Protein AF-A0A661DXS8-F1 (afdb_monomer_lite)

Radius of gyration: 69.26 Å; chains: 1; bounding box: 139×66×217 Å

Sequence (286 aa):
MAHTKRVHPDDSEFMSEVSAATLEAAHRGGHSLLLITLIFFLVAGWWAYETTLDEVTRGNGKVIPSSKVQVIQNLEGGILAEVAVREGQIVRKNQVLLKIDDTRFASSYRETQLKYYELLARSARLKAESEGVQYKVPQEIIDAQPKLAANEQALYASRQLELKSSIRVLKQQEAQRQQELIERQARQSQLKQSYELSDEELQMSAPLVDAGVMSEVELLRLKRTVNDLYGEMVANQLAIPRIRSALKEVKQKIEEYIIRFKTDAAGQYSEVDAELARTKEMIFSL

pLDDT: mean 89.08, std 13.31, range [37.38, 98.56]

Structure (mmCIF, N/CA/C/O backbone):
data_AF-A0A661DXS8-F1
#
_entry.id   AF-A0A661DXS8-F1
#
loop_
_atom_site.group_PDB
_atom_site.id
_atom_site.type_symbol
_atom_site.label_atom_id
_atom_site.label_alt_id
_atom_site.label_comp_id
_atom_site.label_asym_id
_atom_site.label_entity_id
_atom_site.label_seq_id
_atom_site.pdbx_PDB_ins_code
_atom_site.Cartn_x
_atom_site.Cartn_y
_atom_site.Cartn_z
_atom_site.occupancy
_atom_site.B_iso_or_equiv
_atom_site.auth_seq_id
_atom_site.auth_comp_id
_atom_site.auth_asym_id
_atom_site.auth_atom_id
_atom_site.pdbx_PDB_model_num
ATOM 1 N N . MET A 1 1 ? 89.314 34.443 -154.462 1.00 37.38 1 MET A N 1
ATOM 2 C CA . MET A 1 1 ? 89.971 35.763 -154.335 1.00 37.38 1 MET A CA 1
ATOM 3 C C . MET A 1 1 ? 89.130 36.635 -153.416 1.00 37.38 1 MET A C 1
ATOM 5 O O . MET A 1 1 ? 87.917 36.526 -153.491 1.00 37.38 1 MET A O 1
ATOM 9 N N . ALA A 1 2 ? 89.802 37.469 -152.614 1.00 38.53 2 ALA A N 1
ATOM 10 C CA . ALA A 1 2 ? 89.293 38.491 -151.683 1.00 38.53 2 ALA A CA 1
ATOM 11 C C . ALA A 1 2 ? 88.686 37.958 -150.364 1.00 38.53 2 ALA A C 1
ATOM 13 O O . ALA A 1 2 ? 87.544 37.529 -150.309 1.00 38.53 2 ALA A O 1
ATOM 14 N N . HIS A 1 3 ? 89.519 37.729 -149.345 1.00 44.00 3 HIS A N 1
ATOM 15 C CA . HIS A 1 3 ? 89.958 38.671 -148.292 1.00 44.00 3 HIS A CA 1
ATOM 16 C C . HIS A 1 3 ? 88.970 38.798 -147.120 1.00 44.00 3 HIS A C 1
ATOM 18 O O . HIS A 1 3 ? 88.012 39.560 -147.142 1.00 44.00 3 HIS A O 1
ATOM 24 N N . THR A 1 4 ? 89.284 38.057 -146.058 1.00 48.22 4 THR A N 1
ATOM 25 C CA . THR A 1 4 ? 88.727 38.150 -144.706 1.00 48.22 4 THR A CA 1
ATOM 26 C C . THR A 1 4 ? 89.088 39.474 -144.034 1.00 48.22 4 THR A C 1
ATOM 28 O O . THR A 1 4 ? 90.273 39.802 -143.932 1.00 48.22 4 THR A O 1
ATOM 31 N N . LYS A 1 5 ? 88.090 40.171 -143.481 1.00 47.72 5 LYS A N 1
ATOM 32 C CA . LYS A 1 5 ? 88.275 41.273 -142.529 1.00 47.72 5 LYS A CA 1
ATOM 33 C C . LYS A 1 5 ? 87.447 40.969 -141.274 1.00 47.72 5 LYS A C 1
ATOM 35 O O . LYS A 1 5 ? 86.243 40.764 -141.370 1.00 47.72 5 LYS A O 1
ATOM 40 N N . ARG A 1 6 ? 88.118 40.839 -140.124 1.00 53.12 6 ARG A N 1
ATOM 41 C CA . ARG A 1 6 ? 87.497 40.637 -138.804 1.00 53.12 6 ARG A CA 1
ATOM 42 C C . ARG A 1 6 ? 87.019 41.998 -138.281 1.00 53.12 6 ARG A C 1
ATOM 44 O O . ARG A 1 6 ? 87.792 42.949 -138.331 1.00 53.12 6 ARG A O 1
ATOM 51 N N . VAL A 1 7 ? 85.766 42.060 -137.838 1.00 56.12 7 VAL A N 1
ATOM 52 C CA . VAL A 1 7 ? 85.050 43.260 -137.359 1.00 56.12 7 VAL A CA 1
ATOM 53 C C . VAL A 1 7 ? 85.168 43.329 -135.826 1.00 56.12 7 VAL A C 1
ATOM 55 O O . VAL A 1 7 ? 85.191 42.276 -135.182 1.00 56.12 7 VAL A O 1
ATOM 58 N N . HIS A 1 8 ? 85.345 44.526 -135.256 1.00 58.81 8 HIS A N 1
ATOM 59 C CA . HIS A 1 8 ? 85.661 44.753 -133.834 1.00 58.81 8 HIS A CA 1
ATOM 60 C C . HIS A 1 8 ? 84.375 45.118 -133.045 1.00 58.81 8 HIS A C 1
ATOM 62 O O . HIS A 1 8 ? 83.416 45.578 -133.656 1.00 58.81 8 HIS A O 1
ATOM 68 N N . PRO A 1 9 ? 84.299 44.897 -131.714 1.00 58.41 9 PRO A N 1
ATOM 69 C CA . PRO A 1 9 ? 83.053 44.977 -130.929 1.00 58.41 9 PRO A CA 1
ATOM 70 C C . PRO A 1 9 ? 82.345 46.345 -130.899 1.00 58.41 9 PRO A C 1
ATOM 72 O O . PRO A 1 9 ? 81.153 46.388 -130.598 1.00 58.41 9 PRO A O 1
ATOM 75 N N . ASP A 1 10 ? 83.037 47.429 -131.258 1.00 60.09 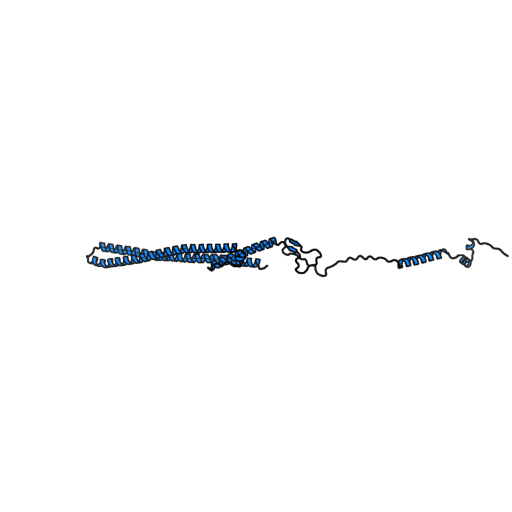10 ASP A N 1
ATOM 76 C CA . ASP A 1 10 ? 82.489 48.796 -131.290 1.00 60.09 10 ASP A CA 1
ATOM 77 C C . ASP A 1 10 ? 81.801 49.151 -132.627 1.00 60.09 10 ASP A C 1
ATOM 79 O O . ASP A 1 10 ? 81.200 50.212 -132.760 1.00 60.09 10 ASP A O 1
ATOM 83 N N . ASP A 1 11 ? 81.809 48.249 -133.618 1.00 55.69 11 ASP A N 1
ATOM 84 C CA . ASP A 1 11 ? 81.158 48.464 -134.923 1.00 55.69 11 ASP A CA 1
ATOM 85 C C . ASP A 1 11 ? 79.621 48.259 -134.877 1.00 55.69 11 ASP A C 1
ATOM 87 O O . ASP A 1 11 ? 78.935 48.392 -135.892 1.00 55.69 11 ASP A O 1
ATOM 91 N N . SER A 1 12 ? 79.060 47.945 -133.701 1.00 56.97 12 SER A N 1
ATOM 92 C CA . SER A 1 12 ? 77.628 47.677 -133.488 1.00 56.97 12 SER A CA 1
ATOM 93 C C . SER A 1 12 ? 76.736 48.931 -133.514 1.00 56.97 12 SER A C 1
ATOM 95 O O . SER A 1 12 ? 75.544 48.806 -133.790 1.00 56.97 12 SER A O 1
ATOM 97 N N . GLU A 1 13 ? 77.296 50.135 -133.331 1.00 59.69 13 GLU A N 1
ATOM 98 C CA . GLU A 1 13 ? 76.552 51.411 -133.370 1.00 59.69 13 GLU A CA 1
ATOM 99 C C . GLU A 1 13 ? 76.189 51.897 -134.789 1.00 59.69 13 GLU A C 1
ATOM 101 O O . GLU A 1 13 ? 75.375 52.807 -134.937 1.00 59.69 13 GLU A O 1
ATOM 106 N N . PHE A 1 14 ? 76.737 51.284 -135.846 1.00 59.16 14 PHE A N 1
ATOM 107 C CA . PHE A 1 14 ? 76.528 51.723 -137.238 1.00 59.16 14 PHE A CA 1
ATOM 108 C C . PHE A 1 14 ? 75.946 50.633 -138.163 1.00 59.16 14 PHE A C 1
ATOM 110 O O . PHE A 1 14 ? 75.970 50.776 -139.388 1.00 59.16 14 PHE A O 1
ATOM 117 N N . MET A 1 15 ? 75.402 49.543 -137.604 1.00 53.97 15 MET A N 1
ATOM 118 C CA . MET A 1 15 ? 74.774 48.444 -138.358 1.00 53.97 15 MET A CA 1
ATOM 119 C C . MET A 1 15 ? 73.242 48.578 -138.407 1.00 53.97 15 MET A C 1
ATOM 121 O O . MET A 1 15 ? 72.608 48.973 -137.435 1.00 53.97 15 MET A O 1
ATOM 125 N N . SER A 1 16 ? 72.621 48.218 -139.538 1.00 65.38 16 SER A N 1
ATOM 126 C CA . SER A 1 16 ? 71.157 48.237 -139.702 1.00 65.38 16 SER A CA 1
ATOM 127 C C . SER A 1 16 ? 70.448 47.349 -138.668 1.00 65.38 16 SER A C 1
ATOM 129 O O . SER A 1 16 ? 70.900 46.227 -138.439 1.00 65.38 16 SER A O 1
ATOM 131 N N . GLU A 1 17 ? 69.303 47.792 -138.132 1.00 61.62 17 GLU A N 1
ATOM 132 C CA . GLU A 1 17 ? 68.528 47.137 -137.051 1.00 61.62 17 GLU A CA 1
ATOM 133 C C . GLU A 1 17 ? 68.269 45.626 -137.255 1.00 61.62 17 GLU A C 1
ATOM 135 O O . GLU A 1 17 ? 68.227 44.861 -136.296 1.00 61.62 17 GLU A O 1
ATOM 140 N N . VAL A 1 18 ? 68.176 45.154 -138.503 1.00 65.50 18 VAL A N 1
ATOM 141 C CA . VAL A 1 18 ? 67.965 43.729 -138.837 1.00 65.50 18 VAL A CA 1
ATOM 142 C C . VAL A 1 18 ? 69.220 42.868 -138.602 1.00 65.50 18 VAL A C 1
ATOM 144 O O . VAL A 1 18 ? 69.124 41.682 -138.292 1.00 65.50 18 VAL A O 1
ATOM 147 N N . SER A 1 19 ? 70.409 43.460 -138.712 1.00 59.84 19 SER A N 1
ATOM 148 C CA . SER A 1 19 ? 71.707 42.778 -138.612 1.00 59.84 19 SER A CA 1
ATOM 149 C C . SER A 1 19 ? 72.155 42.612 -137.157 1.00 59.84 19 SER A C 1
ATOM 151 O O . SER A 1 19 ? 72.747 41.591 -136.810 1.00 59.84 19 SER A O 1
ATOM 153 N N . ALA A 1 20 ? 71.814 43.576 -136.293 1.00 56.25 20 ALA A N 1
ATOM 154 C CA . ALA A 1 20 ? 72.115 43.552 -134.860 1.00 56.25 20 ALA A CA 1
ATOM 155 C C . ALA A 1 20 ? 71.298 42.485 -134.098 1.00 56.25 20 ALA A C 1
ATOM 157 O O . ALA A 1 20 ? 71.830 41.821 -133.211 1.00 56.25 20 ALA A O 1
ATOM 158 N N . ALA A 1 21 ? 70.051 42.221 -134.510 1.00 60.16 21 ALA A N 1
ATOM 159 C CA . ALA A 1 21 ? 69.173 41.230 -133.873 1.00 60.16 21 ALA A CA 1
ATOM 160 C C . ALA A 1 21 ? 69.618 39.762 -134.060 1.00 60.16 21 ALA A C 1
ATOM 162 O O . ALA A 1 21 ? 69.197 38.885 -133.310 1.00 60.16 21 ALA A O 1
ATOM 163 N N . THR A 1 22 ? 70.474 39.467 -135.045 1.00 60.78 22 THR A N 1
ATOM 164 C CA . THR A 1 22 ? 70.954 38.091 -135.300 1.00 60.78 22 THR A CA 1
ATOM 165 C C . THR A 1 22 ? 72.219 37.707 -134.523 1.00 60.78 22 THR A C 1
ATOM 167 O O . THR A 1 22 ? 72.585 36.532 -134.507 1.00 60.78 22 THR A O 1
ATOM 170 N N . LEU A 1 23 ? 72.876 38.668 -133.862 1.00 54.22 23 LEU A N 1
ATOM 171 C CA . LEU A 1 23 ? 74.134 38.465 -133.128 1.00 54.22 23 LEU A CA 1
ATOM 172 C C . LEU A 1 23 ? 73.962 38.342 -131.604 1.00 54.22 23 LEU A C 1
ATOM 174 O O . LEU A 1 23 ? 74.912 37.964 -130.918 1.00 54.22 23 LEU A O 1
ATOM 178 N N . GLU A 1 24 ? 72.757 38.556 -131.071 1.00 52.81 24 GLU A N 1
ATOM 179 C CA . GLU A 1 24 ? 72.449 38.328 -129.655 1.00 52.81 24 GLU A CA 1
ATOM 180 C C . GLU A 1 24 ? 72.044 36.860 -129.429 1.00 52.81 24 GLU A C 1
ATOM 182 O O . GLU A 1 24 ? 70.878 36.477 -129.339 1.00 52.81 24 GLU A O 1
ATOM 187 N N . ALA A 1 25 ? 73.052 35.987 -129.428 1.00 53.41 25 ALA A N 1
ATOM 188 C CA . ALA A 1 25 ? 72.875 34.558 -129.213 1.00 53.41 25 ALA A CA 1
ATOM 189 C C . ALA A 1 25 ? 72.276 34.267 -127.819 1.00 53.41 25 ALA A C 1
ATOM 191 O O . ALA A 1 25 ? 72.808 34.687 -126.791 1.00 53.41 25 ALA A O 1
ATOM 192 N N . ALA A 1 26 ? 71.188 33.491 -127.798 1.00 53.19 26 ALA A N 1
ATOM 193 C CA . ALA A 1 26 ? 70.441 33.075 -126.612 1.00 53.19 26 ALA A CA 1
ATOM 194 C C . ALA A 1 26 ? 71.330 32.581 -125.445 1.00 53.19 26 ALA A C 1
ATOM 196 O O . ALA A 1 26 ? 72.152 31.668 -125.577 1.00 53.19 26 ALA A O 1
ATOM 197 N N . HIS A 1 27 ? 71.118 33.175 -124.269 1.00 62.25 27 HIS A N 1
ATOM 198 C CA . HIS A 1 27 ? 71.892 32.962 -123.047 1.00 62.25 27 HIS A CA 1
ATOM 199 C C . HIS A 1 27 ? 71.649 31.551 -122.458 1.00 62.25 27 HIS A C 1
ATOM 201 O O . HIS A 1 27 ? 70.654 31.300 -121.778 1.00 62.25 27 HIS A O 1
ATOM 207 N N . ARG A 1 28 ? 72.575 30.604 -122.689 1.00 62.97 28 ARG A N 1
ATOM 208 C CA . ARG A 1 28 ? 72.477 29.189 -122.242 1.00 62.97 28 ARG A CA 1
ATOM 209 C C . ARG A 1 28 ? 72.301 29.013 -120.717 1.00 62.97 28 ARG A C 1
ATOM 211 O O . ARG A 1 28 ? 71.845 27.956 -120.293 1.00 62.97 28 ARG A O 1
ATOM 218 N N . GLY A 1 29 ? 72.596 30.038 -119.909 1.00 64.94 29 GLY A N 1
ATOM 219 C CA . GLY A 1 29 ? 72.425 30.032 -118.448 1.00 64.94 29 GLY A CA 1
ATOM 220 C C . GLY A 1 29 ? 70.967 30.073 -117.962 1.00 64.94 29 GLY A C 1
ATOM 221 O O . GLY A 1 29 ? 70.654 29.500 -116.917 1.00 64.94 29 GLY A O 1
ATOM 222 N N . GLY A 1 30 ? 70.052 30.678 -118.731 1.00 69.81 30 GLY A N 1
ATOM 223 C CA . GLY A 1 30 ? 68.630 30.747 -118.360 1.00 69.81 30 GLY A CA 1
ATOM 224 C C . GLY A 1 30 ? 67.939 29.382 -118.414 1.00 69.81 30 GLY A C 1
ATOM 225 O O . GLY A 1 30 ? 67.148 29.038 -117.537 1.00 69.81 30 GLY A O 1
ATOM 226 N N . HIS A 1 31 ? 68.307 28.553 -119.394 1.00 72.56 31 HIS A N 1
ATOM 227 C CA . HIS A 1 31 ? 67.763 27.202 -119.536 1.00 72.56 31 HIS A CA 1
ATOM 228 C C . HIS A 1 31 ? 68.222 26.258 -118.418 1.00 72.56 31 HIS A C 1
ATOM 230 O O . HIS A 1 31 ? 67.418 25.464 -117.935 1.00 72.56 31 HIS A O 1
ATOM 236 N N . SER A 1 32 ? 69.474 26.363 -117.954 1.00 76.25 32 SER A N 1
ATOM 237 C CA . SER A 1 32 ? 69.950 25.582 -116.803 1.00 76.25 32 SER A CA 1
ATOM 238 C C . SER A 1 32 ? 69.253 25.974 -115.501 1.00 76.25 32 SER A C 1
ATOM 240 O O . SER A 1 32 ? 68.944 25.102 -114.695 1.00 76.25 32 SER A O 1
ATOM 242 N N . LEU A 1 33 ? 68.958 27.263 -115.312 1.00 83.94 33 LEU A N 1
ATOM 243 C CA . LEU A 1 33 ? 68.278 27.754 -114.114 1.00 83.94 33 LEU A CA 1
ATOM 244 C C . LEU A 1 33 ? 66.823 27.264 -114.082 1.00 83.94 33 LEU A C 1
ATOM 246 O O . LEU A 1 33 ? 66.403 26.694 -113.080 1.00 83.94 33 LEU A O 1
ATOM 250 N N . LEU A 1 34 ? 66.110 27.341 -115.214 1.00 83.75 34 LEU A N 1
ATOM 251 C CA . LEU A 1 34 ? 64.768 26.763 -115.367 1.00 83.75 34 LEU A CA 1
ATOM 252 C C . LEU A 1 34 ? 64.736 25.250 -115.118 1.00 83.75 34 LEU A C 1
ATOM 254 O O . LEU A 1 34 ? 63.820 24.763 -114.459 1.00 83.75 34 LEU A O 1
ATOM 258 N N . LEU A 1 35 ? 65.729 24.502 -115.613 1.00 85.19 35 LEU A N 1
ATOM 259 C CA . LEU A 1 35 ? 65.792 23.052 -115.416 1.00 85.19 35 LEU A CA 1
ATOM 260 C C . LEU A 1 35 ? 66.044 22.688 -113.945 1.00 85.19 35 LEU A C 1
ATOM 262 O O . LEU A 1 35 ? 65.409 21.777 -113.425 1.00 85.19 35 LEU A O 1
ATOM 266 N N . ILE A 1 36 ? 66.931 23.416 -113.261 1.00 86.81 36 ILE A N 1
ATOM 267 C CA . ILE A 1 36 ? 67.197 23.228 -111.827 1.00 86.81 36 ILE A CA 1
ATOM 268 C C . ILE A 1 36 ? 65.949 23.557 -111.006 1.00 86.81 36 ILE A C 1
ATOM 270 O O . ILE A 1 36 ? 65.603 22.803 -110.100 1.00 86.81 36 ILE A O 1
ATOM 274 N N . THR A 1 37 ? 65.237 24.633 -111.345 1.00 86.75 37 THR A N 1
ATOM 275 C CA . THR A 1 37 ? 63.966 24.976 -110.700 1.00 86.75 37 THR A CA 1
ATOM 276 C C . THR A 1 37 ? 62.914 23.891 -110.934 1.00 86.75 37 THR A C 1
ATOM 278 O O . THR A 1 37 ? 62.237 23.487 -109.991 1.00 86.75 37 THR A O 1
ATOM 281 N N . LEU A 1 38 ? 62.811 23.357 -112.155 1.00 89.19 38 LEU A N 1
ATOM 282 C CA . LEU A 1 38 ? 61.892 22.263 -112.472 1.00 89.19 38 LEU A CA 1
ATOM 283 C C . LEU A 1 38 ? 62.228 20.993 -111.678 1.00 89.19 38 LEU A C 1
ATOM 285 O O . LEU A 1 38 ? 61.341 20.392 -111.077 1.00 89.19 38 LEU A O 1
ATOM 289 N N . ILE A 1 39 ? 63.505 20.609 -111.627 1.00 90.00 39 ILE A N 1
ATOM 290 C CA . ILE A 1 39 ? 63.976 19.454 -110.852 1.00 90.00 39 ILE A CA 1
ATOM 291 C C . ILE A 1 39 ? 63.711 19.662 -109.358 1.00 90.00 39 ILE A C 1
ATOM 293 O O . ILE A 1 39 ? 63.250 18.736 -108.697 1.00 90.00 39 ILE A O 1
ATOM 297 N N . PHE A 1 40 ? 63.930 20.866 -108.826 1.00 91.75 40 PHE A N 1
ATOM 298 C CA . PHE A 1 40 ? 63.621 21.189 -107.434 1.00 91.75 40 PHE A CA 1
ATOM 299 C C . PHE A 1 40 ? 62.138 20.967 -107.116 1.00 91.75 40 PHE A C 1
ATOM 301 O O . PHE A 1 40 ? 61.826 20.307 -106.129 1.00 91.75 40 PHE A O 1
ATOM 308 N N . PHE A 1 41 ? 61.224 21.443 -107.969 1.00 92.25 41 PHE A N 1
ATOM 309 C CA . PHE A 1 41 ? 59.789 21.227 -107.763 1.00 92.25 41 PHE A CA 1
ATOM 310 C C . PHE A 1 41 ? 59.379 19.758 -107.909 1.00 92.25 41 PHE A C 1
ATOM 312 O O . PHE A 1 41 ? 58.520 19.301 -107.159 1.00 92.25 41 PHE A O 1
ATOM 319 N N . LEU A 1 42 ? 60.010 18.999 -108.811 1.00 92.38 42 LEU A N 1
ATOM 320 C CA . LEU A 1 42 ? 59.770 17.557 -108.933 1.00 92.38 42 LEU A CA 1
ATOM 321 C C . LEU A 1 42 ? 60.238 16.793 -107.686 1.00 92.38 42 LEU A C 1
ATOM 323 O O . LEU A 1 42 ? 59.505 15.951 -107.174 1.00 92.38 42 LEU A O 1
ATOM 327 N N . VAL A 1 43 ? 61.423 17.116 -107.161 1.00 91.50 43 VAL A N 1
ATOM 328 C CA . VAL A 1 43 ? 61.973 16.493 -105.946 1.00 91.50 43 VAL A CA 1
ATOM 329 C C . VAL A 1 43 ? 61.168 16.891 -104.707 1.00 91.50 43 VAL A C 1
ATOM 331 O O . VAL A 1 43 ? 60.838 16.030 -103.896 1.00 91.50 43 VAL A O 1
ATOM 334 N N . ALA A 1 44 ? 60.799 18.166 -104.571 1.00 89.62 44 ALA A N 1
ATOM 335 C CA . ALA A 1 44 ? 59.969 18.644 -103.467 1.00 89.62 44 ALA A CA 1
ATOM 336 C C . ALA A 1 44 ? 58.558 18.035 -103.507 1.00 89.62 44 ALA A C 1
ATOM 338 O O . ALA A 1 44 ? 58.030 17.653 -102.466 1.00 89.62 44 ALA A O 1
ATOM 339 N N . GLY A 1 45 ? 57.970 17.895 -104.701 1.00 90.94 45 GLY A N 1
ATOM 340 C CA . GLY A 1 45 ? 56.678 17.238 -104.893 1.00 90.94 45 GLY A CA 1
ATOM 341 C C . GLY A 1 45 ? 56.716 15.752 -104.536 1.00 90.94 45 GLY A C 1
ATOM 342 O O . GLY A 1 45 ? 55.834 15.274 -103.829 1.00 90.94 45 GLY A O 1
ATOM 343 N N . TRP A 1 46 ? 57.766 15.037 -104.956 1.00 91.25 46 TRP A N 1
ATOM 344 C CA . TRP A 1 46 ? 57.977 13.635 -104.582 1.00 91.25 46 TRP A CA 1
ATOM 345 C C . TRP A 1 46 ? 58.161 13.467 -103.069 1.00 91.25 46 TRP A C 1
ATOM 347 O O . TRP A 1 46 ? 57.547 12.597 -102.459 1.00 91.25 46 TRP A O 1
ATOM 357 N N . TRP A 1 47 ? 58.961 14.335 -102.442 1.00 90.50 47 TRP A N 1
ATOM 358 C CA . TRP A 1 47 ? 59.166 14.312 -100.994 1.00 90.50 47 TRP A CA 1
ATOM 359 C C . TRP A 1 47 ? 57.872 14.605 -100.226 1.00 90.50 47 TRP A C 1
ATOM 361 O O . TRP A 1 47 ? 57.574 13.917 -99.255 1.00 90.50 47 TRP A O 1
ATOM 371 N N . ALA A 1 48 ? 57.067 15.568 -100.681 1.00 89.12 48 ALA A N 1
ATOM 372 C CA . ALA A 1 48 ? 55.777 15.880 -100.070 1.00 89.12 48 ALA A CA 1
ATOM 373 C C . ALA A 1 48 ? 54.743 14.751 -100.240 1.00 89.12 48 ALA A C 1
ATOM 375 O O . ALA A 1 48 ? 53.891 14.588 -99.373 1.00 89.12 48 ALA A O 1
ATOM 376 N N . TYR A 1 49 ? 54.822 13.970 -101.325 1.00 89.44 49 TYR A N 1
ATOM 377 C CA . TYR A 1 49 ? 53.959 12.807 -101.550 1.00 89.44 49 TYR A CA 1
ATOM 378 C C . TYR A 1 49 ? 54.281 11.641 -100.602 1.00 89.44 49 TYR A C 1
ATOM 380 O O . TYR A 1 49 ? 53.365 11.015 -100.081 1.00 89.44 49 TYR A O 1
ATOM 388 N N . GLU A 1 50 ? 55.567 11.375 -100.355 1.00 90.38 50 GLU A N 1
ATOM 389 C CA . GLU A 1 50 ? 56.017 10.279 -99.477 1.00 90.38 50 GLU A CA 1
ATOM 390 C C . GLU A 1 50 ? 56.107 10.659 -97.988 1.00 90.38 50 GLU A C 1
ATOM 392 O O . GLU A 1 50 ? 56.269 9.795 -97.128 1.00 90.38 50 GLU A O 1
ATOM 397 N N . THR A 1 51 ? 56.016 11.944 -97.637 1.00 87.19 51 THR A N 1
ATOM 398 C CA . THR A 1 51 ? 56.131 12.362 -96.233 1.00 87.19 51 THR A CA 1
ATOM 399 C C . THR A 1 51 ? 54.798 12.211 -95.509 1.00 87.19 51 THR A C 1
ATOM 401 O O . THR A 1 51 ? 53.864 12.985 -95.713 1.00 87.19 51 THR A O 1
ATOM 404 N N . THR A 1 52 ? 54.726 11.256 -94.586 1.00 82.06 52 THR A N 1
ATOM 405 C CA . THR A 1 52 ? 53.617 11.126 -93.635 1.00 82.06 52 THR A CA 1
ATOM 406 C C . THR A 1 52 ? 53.845 12.033 -92.425 1.00 82.06 52 THR A C 1
ATOM 408 O O . THR A 1 52 ? 54.874 11.930 -91.755 1.00 82.06 52 THR A O 1
ATOM 411 N N . LEU A 1 53 ? 52.893 12.923 -92.132 1.00 81.69 53 LEU A N 1
ATOM 412 C CA . LEU A 1 53 ? 52.922 13.788 -90.952 1.00 81.69 53 LEU A CA 1
ATOM 413 C C . LEU A 1 53 ? 52.108 13.146 -89.821 1.00 81.69 53 LEU A C 1
ATOM 415 O O . LEU A 1 53 ? 50.888 13.035 -89.928 1.00 81.69 53 LEU A O 1
ATOM 419 N N . ASP A 1 54 ? 52.773 12.742 -88.739 1.00 78.50 54 ASP A N 1
ATOM 420 C CA . ASP A 1 54 ? 52.099 12.199 -87.558 1.00 78.50 54 ASP A CA 1
ATOM 421 C C . ASP A 1 54 ? 51.353 13.313 -86.807 1.00 78.50 54 ASP A C 1
ATOM 423 O O . ASP A 1 54 ? 51.951 14.157 -86.133 1.00 78.50 54 ASP A O 1
ATOM 427 N N . GLU A 1 55 ? 50.024 13.320 -86.909 1.00 76.94 55 GLU A N 1
ATOM 428 C CA . GLU A 1 55 ? 49.163 14.237 -86.164 1.00 76.94 55 GLU A CA 1
ATOM 429 C C . GLU A 1 55 ? 48.775 13.622 -84.812 1.00 76.94 55 GLU A C 1
ATOM 431 O O . GLU A 1 55 ? 47.973 12.693 -84.725 1.00 76.94 55 GLU A O 1
ATOM 436 N N . VAL A 1 56 ? 49.332 14.154 -83.720 1.00 74.75 56 VAL A N 1
ATOM 437 C CA . VAL A 1 56 ? 48.910 13.791 -82.359 1.00 74.75 56 VAL A CA 1
ATOM 438 C C . VAL A 1 56 ? 47.906 14.822 -81.854 1.00 74.75 56 VAL A C 1
ATOM 440 O O . VAL A 1 56 ? 48.270 15.831 -81.245 1.00 74.75 56 VAL A O 1
ATOM 443 N N . THR A 1 57 ? 46.618 14.562 -82.069 1.00 75.31 57 THR A N 1
ATOM 444 C CA . THR A 1 57 ? 45.540 15.370 -81.489 1.00 75.31 57 THR A CA 1
ATOM 445 C C . THR A 1 57 ? 45.360 15.016 -80.011 1.00 75.31 57 THR A C 1
ATOM 447 O O . THR A 1 57 ? 45.007 13.892 -79.655 1.00 75.31 57 THR A O 1
ATOM 450 N N . ARG A 1 58 ? 45.577 15.986 -79.116 1.00 77.44 58 ARG A N 1
ATOM 451 C CA . ARG A 1 58 ? 45.245 15.854 -77.689 1.00 77.44 58 ARG A CA 1
ATOM 452 C C . ARG A 1 58 ? 43.865 16.457 -77.438 1.00 77.44 58 ARG A C 1
ATOM 454 O O . ARG A 1 58 ? 43.670 17.649 -77.648 1.00 77.44 58 ARG A O 1
ATOM 461 N N . GLY A 1 59 ? 42.922 15.640 -76.977 1.00 76.88 59 GLY A N 1
ATOM 462 C CA . GLY A 1 59 ? 41.585 16.074 -76.565 1.00 76.88 59 GLY A CA 1
ATOM 463 C C . GLY A 1 59 ? 41.387 15.923 -75.058 1.00 76.88 59 GLY A C 1
ATOM 464 O O . GLY A 1 59 ? 41.817 14.934 -74.468 1.00 76.88 59 GLY A O 1
ATOM 465 N N . ASN A 1 60 ? 40.710 16.885 -74.430 1.00 76.75 60 ASN A N 1
ATOM 466 C CA . ASN A 1 60 ? 40.292 16.769 -73.033 1.00 76.75 60 ASN A CA 1
ATOM 467 C C . ASN A 1 60 ? 38.959 16.012 -72.962 1.00 76.75 60 ASN A C 1
ATOM 469 O O . ASN A 1 60 ? 37.919 16.547 -73.341 1.00 76.75 60 ASN A O 1
ATOM 473 N N . GLY A 1 61 ? 38.980 14.775 -72.467 1.00 77.62 61 GLY A N 1
ATOM 474 C CA . GLY A 1 61 ? 37.772 14.022 -72.125 1.00 77.62 61 GLY A CA 1
ATOM 475 C C . GLY A 1 61 ? 37.429 14.193 -70.646 1.00 77.62 61 GLY A C 1
ATOM 476 O O . GLY A 1 61 ? 38.290 14.007 -69.790 1.00 77.62 61 GLY A O 1
ATOM 477 N N . LYS A 1 62 ? 36.173 14.526 -70.323 1.00 78.00 62 LYS A N 1
ATOM 478 C CA . LYS A 1 62 ? 35.665 14.536 -68.943 1.00 78.00 62 LYS A CA 1
ATOM 479 C C . LYS A 1 62 ? 34.524 13.535 -68.821 1.00 78.00 62 LYS A C 1
ATOM 481 O O . LYS A 1 62 ? 33.510 13.670 -69.499 1.00 78.00 62 LYS A O 1
ATOM 486 N N . VAL A 1 63 ? 34.681 12.548 -67.944 1.00 76.88 63 VAL A N 1
ATOM 487 C CA . VAL A 1 63 ? 33.607 11.605 -67.614 1.00 76.88 63 VAL A CA 1
ATOM 488 C C . VAL A 1 63 ? 32.617 12.326 -66.702 1.00 76.88 63 VAL A C 1
ATOM 490 O O . VAL A 1 63 ? 32.965 12.720 -65.590 1.00 76.88 63 VAL A O 1
ATOM 493 N N . ILE A 1 64 ? 31.395 12.540 -67.189 1.00 75.00 64 ILE A N 1
ATOM 494 C CA . ILE A 1 64 ? 30.296 13.112 -66.408 1.00 75.00 64 ILE A CA 1
ATOM 495 C C . ILE A 1 64 ? 29.297 11.980 -66.146 1.00 75.00 64 ILE A C 1
ATOM 497 O O . ILE A 1 64 ? 28.875 11.326 -67.102 1.00 75.00 64 ILE A O 1
ATOM 501 N N . PRO A 1 65 ? 28.933 11.704 -64.883 1.00 78.75 65 PRO A N 1
ATOM 502 C CA . PRO A 1 65 ? 27.951 10.673 -64.575 1.00 78.75 65 PRO A CA 1
ATOM 503 C C . PRO A 1 65 ? 26.599 11.009 -65.216 1.00 78.75 65 PRO A C 1
ATOM 505 O O . PRO A 1 65 ? 26.164 12.159 -65.218 1.00 78.75 65 PRO A O 1
ATOM 508 N N . SER A 1 66 ? 25.922 9.989 -65.744 1.00 71.56 66 SER A N 1
ATOM 509 C CA . SER A 1 66 ? 24.595 10.119 -66.362 1.00 71.56 66 SER A CA 1
ATOM 510 C C . SER A 1 66 ? 23.487 10.426 -65.346 1.00 71.56 66 SER A C 1
ATOM 512 O O . SER A 1 66 ? 22.435 10.946 -65.714 1.00 71.56 66 SER A O 1
ATOM 514 N N . SER A 1 67 ? 23.719 10.135 -64.064 1.00 74.75 67 SER A N 1
ATOM 515 C CA . SER A 1 67 ? 22.800 10.382 -62.951 1.00 74.75 67 SER A CA 1
ATOM 516 C C . SER A 1 67 ? 23.327 11.453 -61.993 1.00 74.75 67 SER A C 1
ATOM 518 O O . SER A 1 67 ? 24.534 11.663 -61.870 1.00 74.75 67 SER A O 1
ATOM 520 N N . LYS A 1 68 ? 22.421 12.091 -61.236 1.00 76.75 68 LYS A N 1
ATOM 521 C CA . LYS A 1 68 ? 22.807 12.979 -60.128 1.00 76.75 68 LYS A CA 1
ATOM 522 C C . LYS A 1 68 ? 23.629 12.204 -59.095 1.00 76.75 68 LYS A C 1
ATOM 524 O O . LYS A 1 68 ? 23.230 11.119 -58.675 1.00 76.75 68 LYS A O 1
ATOM 529 N N . VAL A 1 69 ? 24.747 12.789 -58.669 1.00 81.00 69 VAL A N 1
ATOM 530 C CA . VAL A 1 69 ? 25.535 12.293 -57.535 1.00 81.00 69 VAL A CA 1
ATOM 531 C C . VAL A 1 69 ? 24.660 12.344 -56.282 1.00 81.00 69 VAL A C 1
ATOM 533 O O . VAL A 1 69 ? 24.078 13.384 -55.974 1.00 81.00 69 VAL A O 1
ATOM 536 N N . GLN A 1 70 ? 24.541 11.219 -55.580 1.00 83.00 70 GLN A N 1
ATOM 537 C CA . GLN A 1 70 ? 23.810 11.125 -54.318 1.00 83.00 70 GLN A CA 1
ATOM 538 C C . GLN A 1 70 ? 24.797 11.262 -53.160 1.00 83.00 70 GLN A C 1
ATOM 540 O O . GLN A 1 70 ? 25.737 10.478 -53.050 1.00 83.00 70 GLN A O 1
ATOM 545 N N . VAL A 1 71 ? 24.588 12.262 -52.304 1.00 84.94 71 VAL A N 1
ATOM 546 C CA . VAL A 1 71 ? 25.394 12.453 -51.095 1.00 84.94 71 VAL A CA 1
ATOM 547 C C . VAL A 1 71 ? 24.793 11.604 -49.982 1.00 84.94 71 VAL A C 1
ATOM 549 O O . VAL A 1 71 ? 23.644 11.808 -49.594 1.00 84.94 71 VAL A O 1
ATOM 552 N N . ILE A 1 72 ? 25.567 10.642 -49.484 1.00 85.94 72 ILE A N 1
ATOM 553 C CA . ILE A 1 72 ? 25.191 9.825 -48.329 1.00 85.94 72 ILE A CA 1
ATOM 554 C C . ILE A 1 72 ? 25.712 10.539 -47.087 1.00 85.94 72 ILE A C 1
ATOM 556 O O . ILE A 1 72 ? 26.919 10.683 -46.910 1.00 85.94 72 ILE A O 1
ATOM 560 N N . GLN A 1 73 ? 24.792 11.003 -46.248 1.00 83.88 73 GLN A N 1
ATOM 561 C CA . GLN A 1 73 ? 25.094 11.723 -45.017 1.00 83.88 73 GLN A CA 1
ATOM 562 C C . GLN A 1 73 ? 24.287 11.138 -43.861 1.00 83.88 73 GLN A C 1
ATOM 564 O O . GLN A 1 73 ? 23.154 10.694 -44.051 1.00 83.88 73 GLN A O 1
ATOM 569 N N . ASN A 1 74 ? 24.869 11.152 -42.667 1.00 81.75 74 ASN A N 1
ATOM 570 C CA . ASN A 1 74 ? 24.151 10.828 -41.443 1.00 81.75 74 ASN A CA 1
ATOM 571 C C . ASN A 1 74 ? 23.500 12.103 -40.884 1.00 81.75 74 ASN A C 1
ATOM 573 O O . ASN A 1 74 ? 24.181 13.118 -40.742 1.00 81.75 74 ASN A O 1
ATOM 577 N N . LEU A 1 75 ? 22.205 12.040 -40.570 1.00 80.12 75 LEU A N 1
ATOM 578 C CA . LEU A 1 75 ? 21.441 13.161 -40.015 1.00 80.12 75 LEU A CA 1
ATOM 579 C C . LEU A 1 75 ? 21.739 13.400 -38.526 1.00 80.12 75 LEU A C 1
ATOM 581 O O . LEU A 1 75 ? 21.640 14.532 -38.066 1.00 80.12 75 LEU A O 1
ATOM 585 N N . GLU A 1 76 ? 22.120 12.354 -37.789 1.00 76.12 76 GLU A N 1
ATOM 586 C CA . GLU A 1 76 ? 22.281 12.397 -36.326 1.00 76.12 76 GLU A CA 1
ATOM 587 C C . GLU A 1 76 ? 23.733 12.654 -35.881 1.00 76.12 76 GLU A C 1
ATOM 589 O O . GLU A 1 76 ? 23.986 13.047 -34.743 1.00 76.12 76 GLU A O 1
ATOM 594 N N . GLY A 1 77 ? 24.703 12.472 -36.785 1.00 77.50 77 GLY A N 1
ATOM 595 C CA . GLY A 1 77 ? 26.131 12.486 -36.455 1.00 77.50 77 GLY A CA 1
ATOM 596 C C . GLY A 1 77 ? 26.589 11.224 -35.701 1.00 77.50 77 GLY A C 1
ATOM 597 O O . GLY A 1 77 ? 25.823 10.291 -35.482 1.00 77.50 77 GLY A O 1
ATOM 598 N N . GLY A 1 78 ? 27.876 11.139 -35.357 1.00 83.12 78 GLY A N 1
ATOM 599 C CA . GLY A 1 78 ? 28.434 9.982 -34.645 1.00 83.12 78 GLY A CA 1
ATOM 600 C C . GLY A 1 78 ? 29.923 9.776 -34.905 1.00 83.12 78 GLY A C 1
ATOM 601 O O . GLY A 1 78 ? 30.506 10.413 -35.783 1.00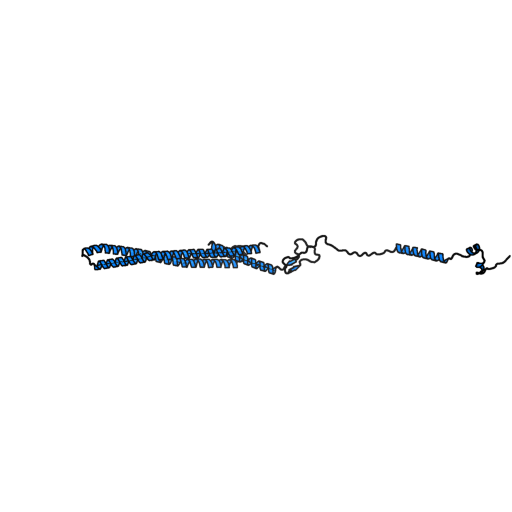 83.12 78 GLY A O 1
ATOM 602 N N . ILE A 1 79 ? 30.545 8.888 -34.129 1.00 86.25 79 ILE A N 1
ATOM 603 C CA . ILE A 1 79 ? 31.948 8.508 -34.322 1.00 86.25 79 ILE A CA 1
ATOM 604 C C . ILE A 1 79 ? 31.990 7.388 -35.360 1.00 86.25 79 ILE A C 1
ATOM 606 O O . ILE A 1 79 ? 31.285 6.392 -35.233 1.00 86.25 79 ILE A O 1
ATOM 610 N N . LEU A 1 80 ? 32.797 7.552 -36.404 1.00 88.31 80 LEU A N 1
ATOM 611 C CA . LEU A 1 80 ? 32.981 6.526 -37.422 1.00 88.31 80 LEU A CA 1
ATOM 612 C C . LEU A 1 80 ? 33.819 5.375 -36.849 1.00 88.31 80 LEU A C 1
ATOM 614 O O . LEU A 1 80 ? 34.969 5.590 -36.477 1.00 88.31 80 LEU A O 1
ATOM 618 N N . ALA A 1 81 ? 33.250 4.171 -36.788 1.00 90.38 81 ALA A N 1
ATOM 619 C CA . ALA A 1 81 ? 33.945 2.978 -36.308 1.00 90.38 81 ALA A CA 1
ATOM 620 C C . ALA A 1 81 ? 34.667 2.248 -37.447 1.00 90.38 81 ALA A C 1
ATOM 622 O O . ALA A 1 81 ? 35.808 1.821 -37.291 1.00 90.38 81 ALA A O 1
ATOM 623 N N . GLU A 1 82 ? 34.011 2.111 -38.603 1.00 91.69 82 GLU A N 1
ATOM 624 C CA . GLU A 1 82 ? 34.555 1.362 -39.736 1.00 91.69 82 GLU A CA 1
ATOM 625 C C . GLU A 1 82 ? 34.094 1.943 -41.077 1.00 91.69 82 GLU A C 1
ATOM 627 O O . GLU A 1 82 ? 32.946 2.366 -41.235 1.00 91.69 82 GLU A O 1
ATOM 632 N N . VAL A 1 83 ? 34.991 1.918 -42.064 1.00 92.38 83 VAL A N 1
ATOM 633 C CA . VAL A 1 83 ? 34.697 2.200 -43.474 1.00 92.38 83 VAL A CA 1
ATOM 634 C C . VAL A 1 83 ? 34.783 0.878 -44.235 1.00 92.38 83 VAL A C 1
ATOM 636 O O . VAL A 1 83 ? 35.871 0.343 -44.429 1.00 92.38 83 VAL A O 1
ATOM 639 N N . ALA A 1 84 ? 33.640 0.350 -44.673 1.00 92.56 84 ALA A N 1
ATOM 640 C CA . ALA A 1 84 ? 33.539 -0.967 -45.309 1.00 92.56 84 ALA A CA 1
ATOM 641 C C . ALA A 1 84 ? 33.793 -0.940 -46.831 1.00 92.56 84 ALA A C 1
ATOM 643 O O . ALA A 1 84 ? 33.727 -1.978 -47.495 1.00 92.56 84 ALA A O 1
ATOM 644 N N . VAL A 1 85 ? 34.056 0.240 -47.405 1.00 93.62 85 VAL A N 1
ATOM 645 C CA . VAL A 1 85 ? 34.223 0.441 -48.852 1.00 93.62 85 VAL A CA 1
ATOM 646 C C . VAL A 1 85 ? 35.440 1.295 -49.200 1.00 93.62 85 VAL A C 1
ATOM 648 O O . VAL A 1 85 ? 35.983 2.008 -48.361 1.00 93.62 85 VAL A O 1
ATOM 651 N N . ARG A 1 86 ? 35.882 1.227 -50.457 1.00 92.19 86 ARG A N 1
ATOM 652 C CA . ARG A 1 86 ? 37.006 2.013 -50.989 1.00 92.19 86 ARG A CA 1
ATOM 653 C C . ARG A 1 86 ? 36.565 2.892 -52.153 1.00 92.19 86 ARG A C 1
ATOM 655 O O . ARG A 1 86 ? 35.549 2.630 -52.795 1.00 92.19 86 ARG A O 1
ATOM 662 N N . GLU A 1 87 ? 37.345 3.926 -52.444 1.00 88.12 87 GLU A N 1
ATOM 663 C CA . GLU A 1 87 ? 37.096 4.799 -53.592 1.00 88.12 87 GLU A CA 1
ATOM 664 C C . GLU A 1 87 ? 37.089 3.995 -54.906 1.00 88.12 87 GLU A C 1
ATOM 666 O O . GLU A 1 87 ? 37.918 3.111 -55.116 1.00 88.12 87 GLU A O 1
ATOM 671 N N . GLY A 1 88 ? 36.105 4.261 -55.771 1.00 86.62 88 GLY A N 1
ATOM 672 C CA . GLY A 1 88 ? 35.905 3.537 -57.033 1.00 86.62 88 GLY A CA 1
ATOM 673 C C . GLY A 1 88 ? 35.232 2.162 -56.905 1.00 86.62 88 GLY A C 1
ATOM 674 O O . GLY A 1 88 ? 34.966 1.522 -57.922 1.00 86.62 88 GLY A O 1
ATOM 675 N N . GLN A 1 89 ? 34.918 1.698 -55.691 1.00 90.69 89 GLN A N 1
ATOM 676 C CA . GLN A 1 89 ? 34.215 0.432 -55.488 1.00 90.69 89 GLN A CA 1
ATOM 677 C C . GLN A 1 89 ? 32.747 0.525 -55.929 1.00 90.69 89 GLN A C 1
ATOM 679 O O . GLN A 1 89 ? 32.007 1.417 -55.518 1.00 90.69 89 GLN A O 1
ATOM 684 N N . ILE A 1 90 ? 32.301 -0.448 -56.726 1.00 90.31 90 ILE A N 1
ATOM 685 C CA . ILE A 1 90 ? 30.892 -0.586 -57.113 1.00 90.31 90 ILE A CA 1
ATOM 686 C C . ILE A 1 90 ? 30.114 -1.172 -55.929 1.00 90.31 90 ILE A C 1
ATOM 688 O O . ILE A 1 90 ? 30.451 -2.250 -55.435 1.00 90.31 90 ILE A O 1
ATOM 692 N N . VAL A 1 91 ? 29.063 -0.477 -55.492 1.00 91.31 91 VAL A N 1
ATOM 693 C CA . VAL A 1 91 ? 28.232 -0.862 -54.340 1.00 91.31 91 VAL A CA 1
ATOM 694 C C . VAL A 1 91 ? 26.788 -1.137 -54.752 1.00 91.31 91 VAL A C 1
ATOM 696 O O . VAL A 1 91 ? 26.287 -0.583 -55.731 1.00 91.31 91 VAL A O 1
ATOM 699 N N . ARG A 1 92 ? 26.106 -2.011 -54.007 1.00 92.62 92 ARG A N 1
ATOM 700 C CA . ARG A 1 92 ? 24.685 -2.334 -54.213 1.00 92.62 92 ARG A CA 1
ATOM 701 C C . ARG A 1 92 ? 23.798 -1.567 -53.234 1.00 92.62 92 ARG A C 1
ATOM 703 O O . ARG A 1 92 ? 24.234 -1.165 -52.158 1.00 92.62 92 ARG A O 1
ATOM 710 N N . LYS A 1 93 ? 22.519 -1.409 -53.581 1.00 89.19 93 LYS A N 1
ATOM 711 C CA . LYS A 1 93 ? 21.512 -0.857 -52.662 1.00 89.19 93 LYS A CA 1
ATOM 712 C C . LYS A 1 93 ? 21.473 -1.685 -51.365 1.00 89.19 93 LYS A C 1
ATOM 714 O O . LYS A 1 93 ? 21.494 -2.911 -51.434 1.00 89.19 93 LYS A O 1
ATOM 719 N N . ASN A 1 94 ? 21.397 -1.009 -50.215 1.00 89.50 94 ASN A N 1
ATOM 720 C CA . ASN A 1 94 ? 21.423 -1.578 -48.854 1.00 89.50 94 ASN A CA 1
ATOM 721 C C . ASN A 1 94 ? 22.745 -2.245 -48.435 1.00 89.50 94 ASN A C 1
ATOM 723 O O . ASN A 1 94 ? 22.801 -2.882 -47.385 1.00 89.50 94 ASN A O 1
ATOM 727 N N . GLN A 1 95 ? 23.815 -2.112 -49.220 1.00 92.75 95 GLN A N 1
ATOM 728 C CA . GLN A 1 95 ? 25.137 -2.537 -48.778 1.00 92.75 95 GLN A CA 1
ATOM 729 C C . GLN A 1 95 ? 25.631 -1.604 -47.668 1.00 92.75 95 GLN A C 1
ATOM 731 O O . GLN A 1 95 ? 25.568 -0.384 -47.807 1.00 92.75 95 GLN A O 1
ATOM 736 N N . VAL A 1 96 ? 26.146 -2.177 -46.580 1.00 91.75 96 VAL A N 1
ATOM 737 C CA . VAL A 1 96 ? 26.792 -1.405 -45.514 1.00 91.75 96 VAL A CA 1
ATOM 738 C C . VAL A 1 96 ? 28.033 -0.728 -46.089 1.00 91.75 96 VAL A C 1
ATOM 740 O O . VAL A 1 96 ? 28.924 -1.394 -46.613 1.00 91.75 96 VAL A O 1
ATOM 743 N N . LEU A 1 97 ? 28.065 0.601 -46.012 1.00 91.75 97 LEU A N 1
ATOM 744 C CA . LEU A 1 97 ? 29.187 1.410 -46.491 1.00 91.75 97 LEU A CA 1
ATOM 745 C C . LEU A 1 97 ? 30.083 1.847 -45.335 1.00 91.75 97 LEU A C 1
ATOM 747 O O . LEU A 1 97 ? 31.305 1.797 -45.435 1.00 91.75 97 LEU A O 1
ATOM 751 N N . LEU A 1 98 ? 29.457 2.264 -44.237 1.00 90.06 98 LEU A N 1
ATOM 752 C CA . LEU A 1 98 ? 30.085 2.814 -43.044 1.00 90.06 98 LEU A CA 1
ATOM 753 C C . LEU A 1 98 ? 29.401 2.209 -41.816 1.00 90.06 98 LEU A C 1
ATOM 755 O O . LEU A 1 98 ? 28.187 1.997 -41.835 1.00 90.06 98 LEU A O 1
ATOM 759 N N . LYS A 1 99 ? 30.162 1.979 -40.748 1.00 89.00 99 LYS A N 1
ATOM 760 C CA . LYS A 1 99 ? 29.640 1.610 -39.431 1.00 89.00 99 LYS A CA 1
ATOM 761 C C . LYS A 1 99 ? 29.952 2.723 -38.440 1.00 89.00 99 LYS A C 1
ATOM 763 O O . LYS A 1 99 ? 31.093 3.175 -38.349 1.00 89.00 99 LYS A O 1
ATOM 768 N N . ILE A 1 100 ? 28.936 3.163 -37.710 1.00 88.31 100 ILE A N 1
ATOM 769 C CA . ILE A 1 100 ? 29.059 4.158 -36.640 1.00 88.31 100 ILE A CA 1
ATOM 770 C C . ILE A 1 100 ? 29.294 3.414 -35.319 1.00 88.31 100 ILE A C 1
ATOM 772 O O . ILE A 1 100 ? 28.795 2.303 -35.141 1.00 88.31 100 ILE A O 1
ATOM 776 N N . ASP A 1 101 ? 30.075 4.006 -34.418 1.00 87.25 101 ASP A N 1
ATOM 777 C CA . ASP A 1 101 ? 30.250 3.530 -33.046 1.00 87.25 101 ASP A CA 1
ATOM 778 C C . ASP A 1 101 ? 28.919 3.633 -32.287 1.00 87.25 101 ASP A C 1
ATOM 780 O O . ASP A 1 101 ? 28.359 4.720 -32.111 1.00 87.25 101 ASP A O 1
ATOM 784 N N . ASP A 1 102 ? 28.409 2.486 -31.846 1.00 85.38 102 ASP A N 1
ATOM 785 C CA . ASP A 1 102 ? 27.133 2.352 -31.157 1.00 85.38 102 ASP A CA 1
ATOM 786 C C . ASP A 1 102 ? 27.273 2.376 -29.632 1.00 85.38 102 ASP A C 1
ATOM 788 O O . ASP A 1 102 ? 26.266 2.313 -28.938 1.00 85.38 102 ASP A O 1
ATOM 792 N N . THR A 1 103 ? 28.477 2.524 -29.070 1.00 86.19 103 THR A N 1
ATOM 793 C CA . THR A 1 103 ? 28.723 2.376 -27.625 1.00 86.19 103 THR A CA 1
ATOM 794 C C . THR A 1 103 ? 27.851 3.316 -26.791 1.00 86.19 103 THR A C 1
ATOM 796 O O . THR A 1 103 ? 27.291 2.909 -25.769 1.00 86.19 103 THR A O 1
ATOM 799 N N . ARG A 1 104 ? 27.693 4.575 -27.229 1.00 81.75 104 ARG A N 1
ATOM 800 C CA . ARG A 1 104 ? 26.822 5.556 -26.555 1.00 81.75 104 ARG A CA 1
ATOM 801 C C . ARG A 1 104 ? 25.3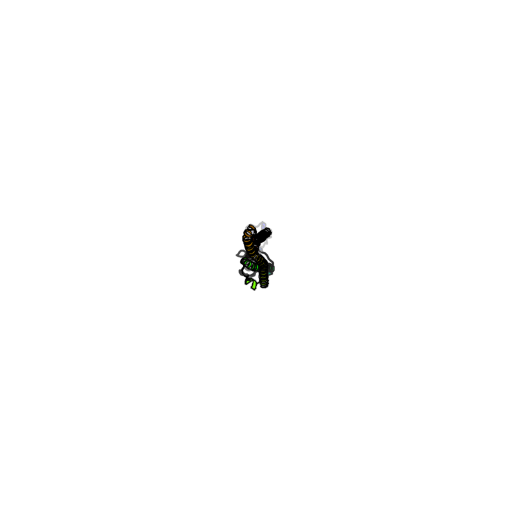46 5.184 -26.686 1.00 81.75 104 ARG A C 1
ATOM 803 O O . ARG A 1 104 ? 24.654 5.116 -25.675 1.00 81.75 104 ARG A O 1
ATOM 810 N N . PHE A 1 105 ? 24.891 4.879 -27.899 1.00 83.69 105 PHE A N 1
ATOM 811 C CA . PHE A 1 105 ? 23.497 4.524 -28.178 1.00 83.69 105 PHE A CA 1
ATOM 812 C C . PHE A 1 105 ? 23.081 3.218 -27.492 1.00 83.69 105 PHE A C 1
ATOM 814 O O . PHE A 1 105 ? 22.022 3.153 -26.879 1.00 83.69 105 PHE A O 1
ATOM 821 N N . ALA A 1 106 ? 23.949 2.208 -27.496 1.00 86.81 106 ALA A N 1
ATOM 822 C CA . ALA A 1 106 ? 23.752 0.944 -26.803 1.00 86.81 106 ALA A CA 1
ATOM 823 C C . ALA A 1 106 ? 23.696 1.132 -25.282 1.00 86.81 106 ALA A C 1
ATOM 825 O O . ALA A 1 106 ? 22.939 0.439 -24.605 1.00 86.81 106 ALA A O 1
ATOM 826 N N . SER A 1 107 ? 24.473 2.069 -24.729 1.00 88.88 107 SER A N 1
ATOM 827 C CA . SER A 1 107 ? 24.420 2.387 -23.297 1.00 88.88 107 SER A CA 1
ATOM 828 C C . SER A 1 107 ? 23.103 3.071 -22.925 1.00 88.88 107 SER A C 1
ATOM 830 O O . SER A 1 107 ? 22.422 2.589 -22.023 1.00 88.88 107 SER A O 1
ATOM 832 N N . SER A 1 108 ? 22.692 4.108 -23.666 1.00 88.50 108 SER A N 1
ATOM 833 C CA . SER A 1 108 ? 21.389 4.767 -23.477 1.00 88.50 108 SER A CA 1
ATOM 834 C C . SER A 1 108 ? 20.211 3.806 -23.664 1.00 88.50 108 SER A C 1
ATOM 836 O O . SER A 1 108 ? 19.252 3.836 -22.893 1.00 88.50 108 SER A O 1
ATOM 838 N N . TYR A 1 109 ? 20.294 2.904 -24.645 1.00 90.44 109 TYR A N 1
ATOM 839 C CA . TYR A 1 109 ? 19.286 1.870 -24.863 1.00 90.44 109 TYR A CA 1
ATOM 840 C C . TYR A 1 109 ? 19.191 0.913 -23.668 1.00 90.44 109 TYR A C 1
ATOM 842 O O . TYR A 1 109 ? 18.098 0.685 -23.155 1.00 90.44 109 TYR A O 1
ATOM 850 N N . ARG A 1 110 ? 20.321 0.395 -23.161 1.00 91.25 110 ARG A N 1
ATOM 851 C CA . ARG A 1 110 ? 20.328 -0.486 -21.978 1.00 91.25 110 ARG A CA 1
ATOM 852 C C . ARG A 1 110 ? 19.786 0.210 -20.731 1.00 91.25 110 ARG A C 1
ATOM 854 O O . ARG A 1 110 ? 19.077 -0.426 -19.958 1.00 91.25 110 ARG A O 1
ATOM 861 N N . GLU A 1 111 ? 20.108 1.487 -20.539 1.00 92.62 111 GLU A N 1
ATOM 862 C CA . GLU A 1 111 ? 19.585 2.298 -19.435 1.00 92.62 111 GLU A CA 1
ATOM 863 C C . GLU A 1 111 ? 18.060 2.446 -19.527 1.00 92.62 111 GLU A C 1
ATOM 865 O O . GLU A 1 111 ? 17.345 2.124 -18.578 1.00 92.62 111 GLU A O 1
ATOM 870 N N . THR A 1 112 ? 17.551 2.832 -20.699 1.00 94.38 112 THR A N 1
ATOM 871 C CA . THR A 1 112 ? 16.106 2.962 -20.953 1.00 94.38 112 THR A CA 1
ATOM 872 C C . THR A 1 112 ? 15.392 1.619 -20.787 1.00 94.38 112 THR A C 1
ATOM 874 O O . THR A 1 112 ? 14.323 1.546 -20.183 1.00 94.38 112 THR A O 1
ATOM 877 N N . GLN A 1 113 ? 16.008 0.530 -21.250 1.00 94.44 113 GLN A N 1
ATOM 878 C CA . GLN A 1 113 ? 15.475 -0.822 -21.110 1.00 94.44 113 GLN A CA 1
ATOM 879 C C . GLN A 1 113 ? 15.405 -1.264 -19.641 1.00 94.44 113 GLN A C 1
ATOM 881 O O . GLN A 1 113 ? 14.412 -1.859 -19.223 1.00 94.44 113 GLN A O 1
ATOM 886 N N . LEU A 1 114 ? 16.427 -0.963 -18.835 1.00 94.56 114 LEU A N 1
ATOM 887 C CA . LEU A 1 114 ? 16.392 -1.231 -17.396 1.00 94.56 114 LEU A CA 1
ATOM 888 C C . LEU A 1 114 ? 15.266 -0.436 -16.725 1.00 94.56 114 LEU A C 1
ATOM 890 O O . LEU A 1 114 ? 14.469 -1.012 -15.985 1.00 94.56 114 LEU A O 1
ATOM 894 N N . LYS A 1 115 ? 15.147 0.853 -17.059 1.00 95.81 115 LYS A N 1
ATOM 895 C CA . LYS A 1 115 ? 14.081 1.729 -16.567 1.00 95.81 115 LYS A CA 1
ATOM 896 C C . LYS A 1 115 ? 12.686 1.206 -16.930 1.00 95.81 115 LYS A C 1
ATOM 898 O O . LYS A 1 115 ? 11.785 1.256 -16.096 1.00 95.81 115 LYS A O 1
ATOM 903 N N . TYR A 1 116 ? 12.502 0.656 -18.131 1.00 96.56 116 TYR A N 1
ATOM 904 C CA . TYR A 1 116 ? 11.254 -0.003 -18.525 1.00 96.56 116 TYR A CA 1
ATOM 905 C C . TYR A 1 116 ? 10.913 -1.182 -17.610 1.00 96.56 116 TYR A C 1
ATOM 907 O O . TYR A 1 116 ? 9.798 -1.238 -17.093 1.00 96.56 116 TYR A O 1
ATOM 915 N N . TYR A 1 117 ? 11.860 -2.091 -17.354 1.00 96.75 117 TYR A N 1
ATOM 916 C CA . TYR A 1 117 ? 11.606 -3.234 -16.473 1.00 96.75 117 TYR A CA 1
ATOM 917 C C . TYR A 1 117 ? 11.310 -2.810 -15.029 1.00 96.75 117 TYR A C 1
ATOM 919 O O . TYR A 1 117 ? 10.434 -3.397 -14.392 1.00 96.75 117 TYR A O 1
ATOM 927 N N . GLU A 1 118 ? 11.986 -1.778 -14.519 1.00 96.75 118 GLU A N 1
ATOM 928 C CA . GLU A 1 118 ? 11.703 -1.201 -13.197 1.00 96.75 118 GLU A CA 1
ATOM 929 C C . GLU A 1 118 ? 10.278 -0.647 -13.111 1.00 96.75 118 GLU A C 1
ATOM 931 O O . GLU A 1 118 ? 9.536 -0.960 -12.175 1.00 96.75 118 GLU A O 1
ATOM 936 N N . LEU A 1 119 ? 9.869 0.143 -14.108 1.00 97.75 119 LEU A N 1
ATOM 937 C CA . LEU A 1 119 ? 8.522 0.701 -14.183 1.00 97.75 119 LEU A CA 1
ATOM 938 C C . LEU A 1 119 ? 7.461 -0.391 -14.358 1.00 97.75 119 LEU A C 1
ATOM 940 O O . LEU A 1 119 ? 6.406 -0.310 -13.734 1.00 97.75 119 LEU A O 1
ATOM 944 N N . LEU A 1 120 ? 7.740 -1.432 -15.146 1.00 97.44 120 LEU A N 1
ATOM 945 C CA . LEU A 1 120 ? 6.829 -2.555 -15.360 1.00 97.44 120 LEU A CA 1
ATOM 946 C C . LEU A 1 120 ? 6.609 -3.351 -14.066 1.00 97.44 120 LEU A C 1
ATOM 948 O O . LEU A 1 120 ? 5.465 -3.640 -13.712 1.00 97.44 120 LEU A O 1
ATOM 952 N N . ALA A 1 121 ? 7.686 -3.655 -13.332 1.00 97.31 121 ALA A N 1
ATOM 953 C CA . ALA A 1 121 ? 7.613 -4.343 -12.042 1.00 97.31 121 ALA A CA 1
ATOM 954 C C . ALA A 1 121 ? 6.788 -3.526 -11.039 1.00 97.31 121 ALA A C 1
ATOM 956 O O . ALA A 1 121 ? 5.850 -4.033 -10.417 1.00 97.31 121 ALA A O 1
ATOM 957 N N . ARG A 1 122 ? 7.105 -2.229 -10.939 1.00 97.81 122 ARG A N 1
ATOM 958 C CA . ARG A 1 122 ? 6.444 -1.303 -10.022 1.00 97.81 122 ARG A CA 1
ATOM 959 C C . ARG A 1 122 ? 4.971 -1.101 -10.375 1.00 97.81 122 ARG A C 1
ATOM 961 O O . ARG A 1 122 ? 4.136 -1.136 -9.474 1.00 97.81 122 ARG A O 1
ATOM 968 N N . SER A 1 123 ? 4.643 -0.930 -11.657 1.00 98.12 123 SER A N 1
ATOM 969 C CA . SER A 1 123 ? 3.264 -0.805 -12.151 1.00 98.12 123 SER A CA 1
ATOM 970 C C . SER A 1 123 ? 2.448 -2.049 -11.786 1.00 98.12 123 SER A C 1
ATOM 972 O O . SER A 1 123 ? 1.400 -1.938 -11.145 1.00 98.12 123 SER A O 1
ATOM 974 N N . ALA A 1 124 ? 2.973 -3.245 -12.074 1.00 97.88 124 ALA A N 1
ATOM 975 C CA . ALA A 1 124 ? 2.303 -4.504 -11.761 1.00 97.88 124 ALA A CA 1
ATOM 976 C C . ALA A 1 124 ? 2.078 -4.704 -10.249 1.00 97.88 124 ALA A C 1
ATOM 978 O O . ALA A 1 124 ? 0.992 -5.131 -9.842 1.00 97.88 124 ALA A O 1
ATOM 979 N N . ARG A 1 125 ? 3.059 -4.357 -9.400 1.00 98.12 125 ARG A N 1
ATOM 980 C CA . ARG A 1 125 ? 2.900 -4.408 -7.937 1.00 98.12 125 ARG A CA 1
ATOM 981 C C . ARG A 1 125 ? 1.852 -3.414 -7.444 1.00 98.12 125 ARG A C 1
ATOM 983 O O . ARG A 1 125 ? 0.977 -3.796 -6.671 1.00 98.12 125 ARG A O 1
ATOM 990 N N . LEU A 1 126 ? 1.940 -2.151 -7.860 1.00 98.44 126 LEU A N 1
ATOM 991 C CA . LEU A 1 126 ? 1.029 -1.096 -7.404 1.00 98.44 126 LEU A CA 1
ATOM 992 C C . LEU A 1 126 ? -0.413 -1.363 -7.838 1.00 98.44 126 LEU A C 1
ATOM 994 O O . LEU A 1 126 ? -1.327 -1.155 -7.043 1.00 98.44 126 LEU A O 1
ATOM 998 N N . LYS A 1 127 ? -0.613 -1.905 -9.043 1.00 98.06 127 LYS A N 1
ATOM 999 C CA . LYS A 1 127 ? -1.922 -2.377 -9.502 1.00 98.06 127 LYS A CA 1
ATOM 1000 C C . LYS A 1 127 ? -2.477 -3.485 -8.607 1.00 98.06 127 LYS A C 1
ATOM 1002 O O . LYS A 1 127 ? -3.637 -3.449 -8.210 1.00 98.06 127 LYS A O 1
ATOM 1007 N N . ALA A 1 128 ? -1.641 -4.456 -8.242 1.00 98.06 128 ALA A N 1
ATOM 1008 C CA . ALA A 1 128 ? -2.063 -5.517 -7.338 1.00 98.06 128 ALA A CA 1
ATOM 1009 C C . ALA A 1 128 ? -2.423 -4.979 -5.940 1.00 98.06 128 ALA A C 1
ATOM 1011 O O . ALA A 1 128 ? -3.424 -5.392 -5.355 1.00 98.06 128 ALA A O 1
ATOM 1012 N N . GLU A 1 129 ? -1.640 -4.030 -5.414 1.00 97.94 129 GLU A N 1
ATOM 1013 C CA . GLU A 1 129 ? -1.903 -3.373 -4.128 1.00 97.94 129 GLU A CA 1
ATOM 1014 C C . GLU A 1 129 ? -3.196 -2.541 -4.136 1.00 97.94 129 GLU A C 1
ATOM 1016 O O . GLU A 1 129 ? -3.957 -2.612 -3.169 1.00 97.94 129 GLU A O 1
ATOM 1021 N N . SER A 1 130 ? -3.477 -1.801 -5.214 1.00 98.00 130 SER A N 1
ATOM 1022 C CA . SER A 1 130 ? -4.676 -0.960 -5.329 1.00 98.00 130 SER A CA 1
ATOM 1023 C C . SER A 1 130 ? -5.958 -1.788 -5.462 1.00 98.00 130 SER A C 1
ATOM 1025 O O . SER A 1 130 ? -6.948 -1.536 -4.771 1.00 98.00 130 SER A O 1
ATOM 1027 N N . GLU A 1 131 ? -5.931 -2.841 -6.280 1.00 96.69 131 GLU A N 1
ATOM 1028 C CA . GLU A 1 131 ? -7.061 -3.757 -6.455 1.00 96.69 131 GLU A CA 1
ATOM 1029 C C . GLU A 1 131 ? -7.229 -4.684 -5.232 1.00 96.69 131 GLU A C 1
ATOM 1031 O O . GLU A 1 131 ? -8.338 -5.110 -4.897 1.00 96.69 131 GLU A O 1
ATOM 1036 N N . GLY A 1 132 ? -6.153 -4.919 -4.474 1.00 94.44 132 GLY A N 1
ATOM 1037 C CA . GLY A 1 132 ? -6.125 -5.845 -3.341 1.00 94.44 132 GLY A CA 1
ATOM 1038 C C . GLY A 1 132 ? -6.009 -7.308 -3.773 1.00 94.44 132 GLY A C 1
ATOM 1039 O O . GLY A 1 132 ? -6.495 -8.197 -3.074 1.00 94.44 132 GLY A O 1
ATOM 1040 N N . VAL A 1 133 ? -5.386 -7.553 -4.925 1.00 95.69 133 VAL A N 1
ATOM 1041 C CA . VAL A 1 133 ? -5.101 -8.890 -5.452 1.00 95.69 133 VAL A CA 1
ATOM 1042 C C . VAL A 1 133 ? -3.654 -9.288 -5.156 1.00 95.69 133 VAL A C 1
ATOM 1044 O O . VAL A 1 133 ? -2.815 -8.477 -4.756 1.00 95.69 133 VAL A O 1
ATOM 1047 N N . GLN A 1 134 ? -3.343 -10.572 -5.323 1.00 95.12 134 GLN A N 1
ATOM 1048 C CA . GLN A 1 134 ? -1.974 -11.047 -5.157 1.00 95.12 134 GLN A CA 1
ATOM 1049 C C . GLN A 1 134 ? -1.091 -10.531 -6.299 1.00 95.12 134 GLN A C 1
ATOM 1051 O O . GLN A 1 134 ? -1.407 -10.747 -7.470 1.00 95.12 134 GLN A O 1
ATOM 1056 N N . TYR A 1 135 ? 0.037 -9.906 -5.956 1.00 96.94 135 TYR A N 1
ATOM 1057 C CA . TYR A 1 135 ? 1.042 -9.522 -6.944 1.00 96.94 135 TYR A CA 1
ATOM 1058 C C . TYR A 1 135 ? 1.635 -10.768 -7.609 1.00 96.94 135 TYR A C 1
ATOM 1060 O O . TYR A 1 135 ? 2.098 -11.695 -6.937 1.00 96.94 135 TYR A O 1
ATOM 1068 N N . LYS A 1 136 ? 1.598 -10.776 -8.941 1.00 95.31 136 LYS A N 1
ATOM 1069 C CA . LYS A 1 136 ? 2.255 -11.761 -9.795 1.00 95.31 136 LYS A CA 1
ATOM 1070 C C . LYS A 1 136 ? 3.307 -11.032 -10.612 1.00 95.31 136 LYS A C 1
ATOM 1072 O O . LYS A 1 136 ? 2.971 -10.113 -11.356 1.00 95.31 136 LYS A O 1
ATOM 1077 N N . VAL A 1 137 ? 4.558 -11.453 -10.469 1.00 94.38 137 VAL A N 1
ATOM 1078 C CA . VAL A 1 137 ? 5.665 -10.884 -11.235 1.00 94.38 137 VAL A CA 1
ATOM 1079 C C . VAL A 1 137 ? 5.456 -11.192 -12.726 1.00 94.38 137 VAL A C 1
ATOM 1081 O O . VAL A 1 137 ? 5.249 -12.361 -13.063 1.00 94.38 137 VAL A O 1
ATOM 1084 N N . PRO A 1 138 ? 5.496 -10.191 -13.625 1.00 95.75 138 PRO A N 1
ATOM 1085 C CA . PRO A 1 138 ? 5.423 -10.427 -15.065 1.00 95.75 138 PRO A CA 1
ATOM 1086 C C . PRO A 1 138 ? 6.589 -11.289 -15.572 1.00 95.75 138 PRO A C 1
ATOM 1088 O O . PRO A 1 138 ? 7.738 -11.066 -15.188 1.00 95.75 138 PRO A O 1
ATOM 1091 N N . GLN A 1 139 ? 6.301 -12.238 -16.470 1.00 94.44 139 GLN A N 1
ATOM 1092 C CA . GLN A 1 139 ? 7.295 -13.197 -16.975 1.00 94.44 139 GLN A CA 1
ATOM 1093 C C . GLN A 1 139 ? 8.477 -12.509 -17.675 1.00 94.44 139 GLN A C 1
ATOM 1095 O O . GLN A 1 139 ? 9.622 -12.886 -17.447 1.00 94.44 139 GLN A O 1
ATOM 1100 N N . GLU A 1 140 ? 8.211 -11.435 -18.425 1.00 93.81 140 GLU A N 1
ATOM 1101 C CA . GLU A 1 140 ? 9.236 -10.620 -19.097 1.00 93.81 140 GLU A CA 1
ATOM 1102 C C . GLU A 1 140 ? 10.348 -10.158 -18.137 1.00 93.81 140 GLU A C 1
ATOM 1104 O O . GLU A 1 140 ? 11.518 -10.104 -18.507 1.00 93.81 140 GLU A O 1
ATOM 1109 N N . ILE A 1 141 ? 10.002 -9.867 -16.879 1.00 95.19 141 ILE A N 1
ATOM 1110 C CA . ILE A 1 141 ? 10.949 -9.392 -15.861 1.00 95.19 141 ILE A CA 1
ATOM 1111 C C . ILE A 1 141 ? 11.720 -10.558 -15.248 1.00 95.19 141 ILE A C 1
ATOM 1113 O O . ILE A 1 141 ? 12.900 -10.415 -14.942 1.00 95.19 141 ILE A O 1
ATOM 1117 N N . ILE A 1 142 ? 11.068 -11.709 -15.070 1.00 95.12 142 ILE A N 1
ATOM 1118 C CA . ILE A 1 142 ? 11.713 -12.923 -14.556 1.00 95.12 142 ILE A CA 1
ATOM 1119 C C . ILE A 1 142 ? 12.838 -13.346 -15.502 1.00 95.12 142 ILE A C 1
ATOM 1121 O O . ILE A 1 142 ? 13.943 -13.637 -15.042 1.00 95.12 142 ILE A O 1
ATOM 1125 N N . ASP A 1 143 ? 12.565 -13.317 -16.805 1.00 94.75 143 ASP A N 1
ATOM 1126 C CA . ASP A 1 143 ? 13.507 -13.753 -17.830 1.00 94.75 143 ASP A CA 1
ATOM 1127 C C . ASP A 1 143 ? 14.630 -12.725 -18.044 1.00 94.75 143 ASP A C 1
ATOM 1129 O O . ASP A 1 143 ? 15.800 -13.095 -18.155 1.00 94.75 143 ASP A O 1
ATOM 1133 N N . ALA A 1 144 ? 14.304 -11.426 -18.064 1.00 94.31 144 ALA A N 1
ATOM 1134 C CA . ALA A 1 144 ? 15.278 -10.375 -18.360 1.00 94.31 144 ALA A CA 1
ATOM 1135 C C . ALA A 1 144 ? 16.078 -9.889 -17.138 1.00 94.31 144 ALA A C 1
ATOM 1137 O O . ALA A 1 144 ? 17.261 -9.569 -17.261 1.00 94.31 144 ALA A O 1
ATOM 1138 N N . GLN A 1 145 ? 15.441 -9.768 -15.969 1.00 96.19 145 GLN A N 1
ATOM 1139 C CA . GLN A 1 145 ? 16.001 -9.153 -14.757 1.00 96.19 145 GLN A CA 1
ATOM 1140 C C . GLN A 1 145 ? 15.544 -9.894 -13.478 1.00 96.19 145 GLN A C 1
ATOM 1142 O O . GLN A 1 145 ? 14.824 -9.334 -12.642 1.00 96.19 145 GLN A O 1
ATOM 1147 N N . PRO A 1 146 ? 16.001 -11.139 -13.239 1.00 96.06 146 PRO A N 1
ATOM 1148 C CA . PRO A 1 146 ? 15.528 -11.969 -12.123 1.00 96.06 146 PRO A CA 1
ATOM 1149 C C . PRO A 1 146 ? 15.794 -11.354 -10.740 1.00 96.06 146 PRO A C 1
ATOM 1151 O O . PRO A 1 146 ? 15.015 -11.532 -9.803 1.00 96.06 146 PRO A O 1
ATOM 1154 N N . LYS A 1 147 ? 16.881 -10.584 -10.596 1.00 96.50 147 LYS A N 1
ATOM 1155 C CA . LYS A 1 147 ? 17.204 -9.883 -9.344 1.00 96.50 147 LYS A CA 1
ATOM 1156 C C . LYS A 1 147 ? 16.208 -8.756 -9.047 1.00 96.50 147 LYS A C 1
ATOM 1158 O O . LYS A 1 147 ? 15.809 -8.589 -7.898 1.00 96.50 147 LYS A O 1
ATOM 1163 N N . LEU A 1 148 ? 15.781 -8.017 -10.073 1.00 96.12 148 LEU A N 1
ATOM 1164 C CA . LEU A 1 148 ? 14.751 -6.982 -9.953 1.00 96.12 148 LEU A CA 1
ATOM 1165 C C . LEU A 1 148 ? 13.402 -7.604 -9.574 1.00 96.12 148 LEU A C 1
ATOM 1167 O O . LEU A 1 148 ? 12.759 -7.139 -8.636 1.00 96.12 148 LEU A O 1
ATOM 1171 N N . ALA A 1 149 ? 13.023 -8.700 -10.238 1.00 96.19 149 ALA A N 1
ATOM 1172 C CA . ALA A 1 149 ? 11.827 -9.475 -9.911 1.00 96.19 149 ALA A CA 1
ATOM 1173 C C . ALA A 1 149 ? 11.791 -9.904 -8.432 1.00 96.19 149 ALA A C 1
ATOM 1175 O O . ALA A 1 149 ? 10.791 -9.690 -7.744 1.00 96.19 149 ALA A O 1
ATOM 1176 N N . ALA A 1 150 ? 12.893 -10.469 -7.925 1.00 96.56 150 ALA A N 1
ATOM 1177 C CA . ALA A 1 150 ? 13.003 -10.893 -6.531 1.00 96.56 150 ALA A CA 1
ATOM 1178 C C . ALA A 1 150 ? 12.900 -9.713 -5.548 1.00 96.56 150 ALA A C 1
ATOM 1180 O O . ALA A 1 150 ? 12.201 -9.813 -4.536 1.00 96.56 150 ALA A O 1
ATOM 1181 N N . ASN A 1 151 ? 13.552 -8.589 -5.858 1.00 96.88 151 ASN A N 1
ATOM 1182 C CA . ASN A 1 151 ? 13.499 -7.384 -5.033 1.00 96.88 151 ASN A CA 1
ATOM 1183 C C . ASN A 1 151 ? 12.075 -6.815 -4.946 1.00 96.88 151 ASN A C 1
ATOM 1185 O O . ASN A 1 151 ? 11.606 -6.510 -3.849 1.00 96.88 151 ASN A O 1
ATOM 1189 N N . GLU A 1 152 ? 11.363 -6.722 -6.072 1.00 96.44 152 GLU A N 1
ATOM 1190 C CA . GLU A 1 152 ? 9.999 -6.182 -6.091 1.00 96.44 152 GLU A CA 1
ATOM 1191 C C . GLU A 1 152 ? 9.013 -7.108 -5.362 1.00 96.44 152 GLU A C 1
ATOM 1193 O O . GLU A 1 152 ? 8.134 -6.648 -4.629 1.00 96.44 152 GLU A O 1
ATOM 1198 N N . GLN A 1 153 ? 9.193 -8.427 -5.488 1.00 96.94 153 GLN A N 1
ATOM 1199 C CA . GLN A 1 153 ? 8.415 -9.411 -4.734 1.00 96.94 153 GLN A CA 1
ATOM 1200 C C . GLN A 1 153 ? 8.651 -9.289 -3.220 1.00 96.94 153 GLN A C 1
ATOM 1202 O O . GLN A 1 153 ? 7.699 -9.363 -2.437 1.00 96.94 153 GLN A O 1
ATOM 1207 N N . ALA A 1 154 ? 9.902 -9.083 -2.797 1.00 97.88 154 ALA A N 1
ATOM 1208 C CA . ALA A 1 154 ? 10.244 -8.868 -1.393 1.00 97.88 154 ALA A CA 1
ATOM 1209 C C . ALA A 1 154 ? 9.640 -7.559 -0.857 1.00 97.88 154 ALA A C 1
ATOM 1211 O O . ALA A 1 154 ? 9.090 -7.540 0.247 1.00 97.88 154 ALA A O 1
ATOM 1212 N N . LEU A 1 155 ? 9.670 -6.487 -1.656 1.00 98.06 155 LEU A N 1
ATOM 1213 C CA . LEU A 1 155 ? 9.036 -5.215 -1.315 1.00 98.06 155 LEU A CA 1
ATOM 1214 C C . LEU A 1 155 ? 7.519 -5.369 -1.142 1.00 98.06 155 LEU A C 1
ATOM 1216 O O . LEU A 1 155 ? 6.974 -4.920 -0.133 1.00 98.06 155 LEU A O 1
ATOM 1220 N N . TYR A 1 156 ? 6.845 -6.052 -2.072 1.00 98.19 156 TYR A N 1
ATOM 1221 C CA . TYR A 1 156 ? 5.419 -6.366 -1.953 1.00 98.19 156 TYR A CA 1
ATOM 1222 C C . TYR A 1 156 ? 5.114 -7.135 -0.661 1.00 98.19 156 TYR A C 1
ATOM 1224 O O . TYR A 1 156 ? 4.221 -6.754 0.096 1.00 98.19 156 TYR A O 1
ATOM 1232 N N . ALA A 1 157 ? 5.877 -8.194 -0.372 1.00 98.00 157 ALA A N 1
ATOM 1233 C CA . ALA A 1 157 ? 5.686 -8.994 0.834 1.00 98.00 157 ALA A CA 1
ATOM 1234 C C . ALA A 1 157 ? 5.853 -8.160 2.117 1.00 98.00 157 ALA A C 1
ATOM 1236 O O . ALA A 1 157 ? 5.041 -8.288 3.036 1.00 98.00 157 ALA A O 1
ATOM 1237 N N . SER A 1 158 ? 6.853 -7.274 2.155 1.00 98.44 158 SER A N 1
ATOM 1238 C CA . SER A 1 158 ? 7.090 -6.355 3.274 1.00 98.44 158 SER A CA 1
ATOM 1239 C C . SER A 1 158 ? 5.909 -5.401 3.489 1.00 98.44 158 SER A C 1
ATOM 1241 O O . SER A 1 158 ? 5.374 -5.313 4.594 1.00 98.44 158 SER A O 1
ATOM 1243 N N . ARG A 1 159 ? 5.408 -4.775 2.417 1.00 97.81 159 ARG A N 1
ATOM 1244 C CA . ARG A 1 159 ? 4.249 -3.865 2.477 1.00 97.81 159 ARG A CA 1
ATOM 1245 C C . ARG A 1 159 ? 2.967 -4.575 2.913 1.00 97.81 159 ARG A C 1
ATOM 1247 O O . ARG A 1 159 ? 2.196 -4.046 3.709 1.00 97.81 159 ARG A O 1
ATOM 1254 N N . GLN A 1 160 ? 2.743 -5.802 2.444 1.00 97.69 160 GLN A N 1
ATOM 1255 C CA . GLN A 1 160 ? 1.607 -6.617 2.889 1.00 97.69 160 GLN A CA 1
ATOM 1256 C C . GLN A 1 160 ? 1.719 -7.009 4.367 1.00 97.69 160 GLN A C 1
ATOM 1258 O O . GLN A 1 160 ? 0.707 -7.071 5.071 1.00 97.69 160 GLN A O 1
ATOM 1263 N N . LEU A 1 161 ? 2.932 -7.287 4.851 1.00 98.12 161 LEU A N 1
ATOM 1264 C CA . LEU A 1 161 ? 3.177 -7.573 6.262 1.00 98.12 161 LEU A CA 1
ATOM 1265 C C . LEU A 1 161 ? 2.918 -6.340 7.134 1.00 98.12 161 LEU A C 1
ATOM 1267 O O . LEU A 1 161 ? 2.275 -6.471 8.177 1.00 98.12 161 LEU A O 1
ATOM 1271 N N . GLU A 1 162 ? 3.361 -5.162 6.696 1.00 97.81 162 GLU A N 1
ATOM 1272 C CA . GLU A 1 162 ? 3.089 -3.880 7.351 1.00 97.81 162 GLU A CA 1
ATOM 1273 C C . GLU A 1 162 ? 1.578 -3.632 7.464 1.00 97.81 162 GLU A C 1
ATOM 1275 O O . GLU A 1 162 ? 1.061 -3.494 8.575 1.00 97.81 162 GLU A O 1
ATOM 1280 N N . LEU A 1 163 ? 0.846 -3.710 6.345 1.00 97.25 163 LEU A N 1
ATOM 1281 C CA . LEU A 1 163 ? -0.611 -3.548 6.310 1.00 97.25 163 LEU A CA 1
ATOM 1282 C C . LEU A 1 163 ? -1.315 -4.495 7.295 1.00 97.25 163 LEU A C 1
ATOM 1284 O O . LEU A 1 163 ? -2.140 -4.073 8.109 1.00 97.25 163 LEU A O 1
ATOM 1288 N N . LYS A 1 164 ? -0.968 -5.787 7.257 1.00 97.69 164 LYS A N 1
ATOM 1289 C CA . LYS A 1 164 ? -1.546 -6.801 8.152 1.00 97.69 164 LYS A CA 1
ATOM 1290 C C . LYS A 1 164 ? -1.221 -6.534 9.619 1.00 97.69 164 LYS A C 1
ATOM 1292 O O . LYS A 1 164 ? -2.057 -6.810 10.479 1.00 97.69 164 LYS A O 1
ATOM 1297 N N . SER A 1 165 ? -0.022 -6.042 9.915 1.00 98.25 165 SER A N 1
ATOM 1298 C CA . SER A 1 165 ? 0.414 -5.751 11.283 1.00 98.25 165 SER A CA 1
ATOM 1299 C C . SER A 1 165 ? -0.346 -4.559 11.858 1.00 98.25 165 SER A C 1
ATOM 1301 O O . SER A 1 165 ? -0.900 -4.668 12.951 1.00 98.25 165 SER A O 1
ATOM 1303 N N . SER A 1 166 ? -0.489 -3.481 11.090 1.00 97.56 166 SER A N 1
ATOM 1304 C CA . SER A 1 166 ? -1.281 -2.309 11.478 1.00 97.56 166 SER A CA 1
ATOM 1305 C C . SER A 1 166 ? -2.754 -2.661 11.712 1.00 97.56 166 SER A C 1
ATOM 1307 O O . SER A 1 166 ? -3.320 -2.321 12.753 1.00 97.56 166 SER A O 1
ATOM 1309 N N . ILE A 1 167 ? -3.366 -3.436 10.806 1.00 98.25 167 ILE A N 1
ATOM 1310 C CA . ILE A 1 167 ? -4.746 -3.924 10.978 1.00 98.25 167 ILE A CA 1
ATOM 1311 C C . ILE A 1 167 ? -4.869 -4.791 12.235 1.00 98.25 167 ILE A C 1
ATOM 1313 O O . ILE A 1 167 ? -5.863 -4.696 12.951 1.00 98.25 167 ILE A O 1
ATOM 1317 N N . ARG A 1 168 ? -3.875 -5.637 12.531 1.00 98.56 168 ARG A N 1
ATOM 1318 C CA . ARG A 1 168 ? -3.888 -6.498 13.722 1.00 98.56 168 ARG A CA 1
ATOM 1319 C C . ARG A 1 168 ? -3.924 -5.681 15.012 1.00 98.56 168 ARG A C 1
ATOM 1321 O O . ARG A 1 168 ? -4.702 -6.018 15.900 1.00 98.56 168 ARG A O 1
ATOM 1328 N N . VAL A 1 169 ? -3.136 -4.609 15.098 1.00 98.50 169 VAL A N 1
ATOM 1329 C CA . VAL A 1 169 ? -3.140 -3.699 16.256 1.00 98.50 169 VAL A CA 1
ATOM 1330 C C . VAL A 1 169 ? -4.519 -3.064 16.436 1.00 98.50 169 VAL A C 1
ATOM 1332 O O . VAL A 1 169 ? -5.072 -3.092 17.534 1.00 98.50 169 VAL A O 1
ATOM 1335 N N . LEU A 1 170 ? -5.120 -2.557 15.356 1.00 98.19 170 LEU A N 1
ATOM 1336 C CA . LEU A 1 170 ? -6.458 -1.961 15.411 1.00 98.19 170 LEU A CA 1
ATOM 1337 C C . LEU A 1 170 ? -7.540 -2.987 15.781 1.00 98.19 170 LEU A C 1
ATOM 1339 O O . LEU A 1 170 ? -8.410 -2.691 16.595 1.00 98.19 170 LEU A O 1
ATOM 1343 N N . LYS A 1 171 ? -7.461 -4.220 15.267 1.00 98.31 171 LYS A N 1
ATOM 1344 C CA . LYS A 1 171 ? -8.368 -5.312 15.661 1.00 98.31 171 LYS A CA 1
ATOM 1345 C C . LYS A 1 171 ? -8.225 -5.700 17.130 1.00 98.31 171 LYS A C 1
ATOM 1347 O O . LYS A 1 171 ? -9.212 -6.051 17.769 1.00 98.31 171 LYS A O 1
ATOM 1352 N N . GLN A 1 172 ? -7.019 -5.632 17.687 1.00 98.44 172 GLN A N 1
ATOM 1353 C CA . GLN A 1 172 ? -6.821 -5.858 19.117 1.00 98.44 172 GLN A CA 1
ATOM 1354 C C . GLN A 1 172 ? -7.475 -4.749 19.953 1.00 98.44 172 GLN A C 1
ATOM 1356 O O . GLN A 1 172 ? -8.122 -5.043 20.957 1.00 98.44 172 GLN A O 1
ATOM 1361 N N . GLN A 1 173 ? -7.377 -3.490 19.515 1.00 98.31 173 GLN A N 1
ATOM 1362 C CA . GLN A 1 173 ? -8.093 -2.374 20.145 1.00 98.31 173 GLN A CA 1
ATOM 1363 C C . GLN A 1 173 ? -9.616 -2.533 20.026 1.00 98.31 173 GLN A C 1
ATOM 1365 O O . GLN A 1 173 ? -10.336 -2.276 20.990 1.00 98.31 173 GLN A O 1
ATOM 1370 N N . GLU A 1 174 ? -10.113 -2.995 18.876 1.00 98.38 174 GLU A N 1
ATOM 1371 C CA . GLU A 1 174 ? -11.531 -3.302 18.664 1.00 98.38 174 GLU A CA 1
ATOM 1372 C C . GLU A 1 174 ? -12.011 -4.363 19.662 1.00 98.38 174 GLU A C 1
ATOM 1374 O O . GLU A 1 174 ? -13.000 -4.149 20.364 1.00 98.38 174 GLU A O 1
ATOM 1379 N N . ALA A 1 175 ? -11.274 -5.472 19.785 1.00 98.44 175 ALA A N 1
ATOM 1380 C CA . ALA A 1 175 ? -11.585 -6.544 20.725 1.00 98.44 175 ALA A CA 1
ATOM 1381 C C . ALA A 1 175 ? -11.584 -6.051 22.182 1.00 98.44 175 ALA A C 1
ATOM 1383 O O . ALA A 1 175 ? -12.485 -6.393 22.948 1.00 98.44 175 ALA A O 1
ATOM 1384 N N . GLN A 1 176 ? -10.629 -5.193 22.558 1.00 98.38 176 GLN A N 1
ATOM 1385 C CA . GLN A 1 176 ? -10.577 -4.591 23.892 1.00 98.38 176 GLN A CA 1
ATOM 1386 C C . GLN A 1 176 ? -11.821 -3.735 24.183 1.00 98.38 176 GLN A C 1
ATOM 1388 O O . GLN A 1 176 ? -12.429 -3.876 25.244 1.00 98.38 176 GLN A O 1
ATOM 1393 N N . ARG A 1 177 ? -12.242 -2.878 23.241 1.00 98.06 177 ARG A N 1
ATOM 1394 C CA . ARG A 1 177 ? -13.455 -2.051 23.393 1.00 98.06 177 ARG A CA 1
ATOM 1395 C C . ARG A 1 177 ? -14.731 -2.882 23.405 1.00 98.06 177 ARG A C 1
ATOM 1397 O O . ARG A 1 177 ? -15.666 -2.557 24.133 1.00 98.06 177 ARG A O 1
ATOM 1404 N N . GLN A 1 178 ? -14.769 -3.963 22.631 1.00 98.31 178 GLN A N 1
ATOM 1405 C CA . GLN A 1 178 ? -15.881 -4.905 22.647 1.00 98.31 178 GLN A CA 1
ATOM 1406 C C . GLN A 1 178 ? -16.004 -5.593 24.014 1.00 98.31 178 GLN A C 1
ATOM 1408 O O . GLN A 1 178 ? -17.113 -5.718 24.529 1.00 98.31 178 GLN A O 1
ATOM 1413 N N . GLN A 1 179 ? -14.885 -5.987 24.626 1.00 98.44 179 GLN A N 1
ATOM 1414 C CA . GLN A 1 179 ? -14.886 -6.578 25.963 1.00 98.44 179 GLN A CA 1
ATOM 1415 C C . GLN A 1 179 ? -15.344 -5.576 27.032 1.00 98.44 179 GLN A C 1
ATOM 1417 O O . GLN A 1 179 ? -16.174 -5.920 27.870 1.00 98.44 179 GLN A O 1
ATOM 1422 N N . GLU A 1 180 ? -14.875 -4.327 26.961 1.00 97.88 180 GLU A N 1
ATOM 1423 C CA . GLU A 1 180 ? -15.314 -3.242 27.853 1.00 97.88 180 GLU A CA 1
ATOM 1424 C C . GLU A 1 180 ? -16.833 -3.006 27.751 1.00 97.88 180 GLU A C 1
ATOM 1426 O O . GLU A 1 180 ? -17.519 -2.803 28.755 1.00 97.88 180 GLU A O 1
ATOM 1431 N N . LEU A 1 181 ? -17.389 -3.081 26.535 1.00 98.38 181 LEU A N 1
ATOM 1432 C CA . LEU A 1 181 ? -18.828 -2.976 26.309 1.00 98.38 181 LEU A CA 1
ATOM 1433 C C . LEU A 1 181 ? -19.593 -4.132 26.966 1.00 98.38 181 LEU A C 1
ATOM 1435 O O . LEU A 1 181 ? -20.598 -3.884 27.632 1.00 98.38 181 LEU A O 1
ATOM 1439 N N . ILE A 1 182 ? -19.116 -5.368 26.800 1.00 98.50 182 ILE A N 1
ATOM 1440 C CA . ILE A 1 182 ? -19.728 -6.563 27.400 1.00 98.50 182 ILE A CA 1
ATOM 1441 C C . ILE A 1 182 ? -19.731 -6.449 28.928 1.00 98.50 182 ILE A C 1
ATOM 1443 O O . ILE A 1 182 ? -20.768 -6.661 29.555 1.00 98.50 182 ILE A O 1
ATOM 1447 N N . GLU A 1 183 ? -18.609 -6.045 29.528 1.00 98.25 183 GLU A N 1
ATOM 1448 C CA . GLU A 1 183 ? -18.491 -5.841 30.976 1.00 98.25 183 GLU A CA 1
ATOM 1449 C C . GLU A 1 183 ? -19.504 -4.803 31.484 1.00 98.25 183 GLU A C 1
ATOM 1451 O O . GLU A 1 183 ? -20.227 -5.040 32.454 1.00 98.25 183 GLU A O 1
ATOM 1456 N N . ARG A 1 184 ? -19.628 -3.666 30.789 1.00 97.94 184 ARG A N 1
ATOM 1457 C CA . ARG A 1 184 ? -20.582 -2.609 31.156 1.00 97.94 184 ARG A CA 1
ATOM 1458 C C . ARG A 1 184 ? -22.032 -3.036 31.001 1.00 97.94 184 ARG A C 1
ATOM 1460 O O . ARG A 1 184 ? -22.860 -2.639 31.820 1.00 97.94 184 ARG A O 1
ATOM 1467 N N . GLN A 1 185 ? -22.348 -3.840 29.989 1.00 98.19 185 GLN A N 1
ATOM 1468 C CA . GLN A 1 185 ? -23.686 -4.404 29.808 1.00 98.19 185 GLN A CA 1
ATOM 1469 C C . GLN A 1 185 ? -24.028 -5.419 30.903 1.00 98.19 185 GLN A C 1
ATOM 1471 O O . GLN A 1 185 ? -25.138 -5.381 31.431 1.00 98.19 185 GLN A O 1
ATOM 1476 N N . ALA A 1 186 ? -23.080 -6.271 31.296 1.00 98.44 186 ALA A N 1
ATOM 1477 C CA . ALA A 1 186 ? -23.264 -7.189 32.417 1.00 98.44 186 ALA A CA 1
ATOM 1478 C C . ALA A 1 186 ? -23.488 -6.423 33.732 1.00 98.44 186 ALA A C 1
ATOM 1480 O O . ALA A 1 186 ? -24.464 -6.682 34.437 1.00 98.44 186 ALA A O 1
ATOM 1481 N N . ARG A 1 187 ? -22.664 -5.401 34.008 1.00 98.19 187 ARG A N 1
ATOM 1482 C CA . ARG A 1 187 ? -22.837 -4.522 35.175 1.00 98.19 187 ARG A CA 1
ATOM 1483 C C . ARG A 1 187 ? -24.173 -3.782 35.151 1.00 98.19 187 ARG A C 1
ATOM 1485 O O . ARG A 1 187 ? -24.790 -3.623 36.196 1.00 98.19 187 ARG A O 1
ATOM 1492 N N . GLN A 1 188 ? -24.645 -3.367 33.974 1.00 98.25 188 GLN A N 1
ATOM 1493 C CA . GLN A 1 188 ? -25.966 -2.753 33.828 1.00 98.25 188 GLN A CA 1
ATOM 1494 C C . GLN A 1 188 ? -27.076 -3.715 34.247 1.00 98.25 188 GLN A C 1
ATOM 1496 O O . GLN A 1 188 ? -27.980 -3.316 34.972 1.00 98.25 188 GLN A O 1
ATOM 1501 N N . SER A 1 189 ? -27.008 -4.968 33.788 1.00 98.25 189 SER A N 1
ATOM 1502 C CA . SER A 1 189 ? -27.991 -5.993 34.141 1.00 98.25 189 SER A CA 1
ATOM 1503 C C . SER A 1 189 ? -27.995 -6.266 35.644 1.00 98.25 189 SER A C 1
ATOM 1505 O O . SER A 1 189 ? -29.063 -6.355 36.240 1.00 98.25 189 SER A O 1
ATOM 1507 N N . GLN A 1 190 ? -26.811 -6.348 36.257 1.00 98.44 190 GLN A N 1
ATOM 1508 C CA . GLN A 1 190 ? -26.666 -6.543 37.698 1.00 98.44 190 GLN A CA 1
ATOM 1509 C C . GLN A 1 190 ? -27.245 -5.365 38.493 1.00 98.44 190 GLN A C 1
ATOM 1511 O O . GLN A 1 190 ? -28.071 -5.577 39.372 1.00 98.44 190 GLN A O 1
ATOM 1516 N N . LEU A 1 191 ? -26.845 -4.128 38.170 1.00 98.44 191 LEU A N 1
ATOM 1517 C CA . LEU A 1 191 ? -27.330 -2.923 38.853 1.00 98.44 191 LEU A CA 1
ATOM 1518 C C . LEU A 1 191 ? -28.843 -2.772 38.726 1.00 98.44 191 LEU A C 1
ATOM 1520 O O . LEU A 1 191 ? -29.502 -2.429 39.701 1.00 98.44 191 LEU A O 1
ATOM 1524 N N . LYS A 1 192 ? -29.390 -3.073 37.545 1.00 98.25 192 LYS A N 1
ATOM 1525 C CA . LYS A 1 192 ? -30.831 -3.064 37.312 1.00 98.25 192 LYS A CA 1
ATOM 1526 C C . LYS A 1 192 ? -31.550 -4.057 38.227 1.00 98.25 192 LYS A C 1
ATOM 1528 O O . LYS A 1 192 ? -32.502 -3.668 38.887 1.00 98.25 192 LYS A O 1
ATOM 1533 N N . GLN A 1 193 ? -31.069 -5.297 38.309 1.00 98.31 193 GLN A N 1
ATOM 1534 C CA . GLN A 1 193 ? -31.669 -6.312 39.176 1.00 98.31 193 GLN A CA 1
ATOM 1535 C C . GLN A 1 193 ? -31.570 -5.933 40.661 1.00 98.31 193 GLN A C 1
ATOM 1537 O O . GLN A 1 193 ? -32.534 -6.092 41.401 1.00 98.31 193 GLN A O 1
ATOM 1542 N N . SER A 1 194 ? -30.423 -5.407 41.108 1.00 98.19 194 SER A N 1
ATOM 1543 C CA . SER A 1 194 ? -30.262 -4.926 42.486 1.00 98.19 194 SER A CA 1
ATOM 1544 C C . SER A 1 194 ? -31.193 -3.755 42.800 1.00 98.19 194 SER A C 1
ATOM 1546 O O . SER A 1 194 ? -31.798 -3.739 43.865 1.00 98.19 194 SER A O 1
ATOM 1548 N N . TYR A 1 195 ? -31.331 -2.802 41.874 1.00 98.44 195 TYR A N 1
ATOM 1549 C CA . TYR A 1 195 ? -32.263 -1.684 42.006 1.00 98.44 195 TYR A CA 1
ATOM 1550 C C . TYR A 1 195 ? -33.714 -2.168 42.107 1.00 98.44 195 TYR A C 1
ATOM 1552 O O . TYR A 1 195 ? -34.411 -1.749 43.021 1.00 98.44 195 TYR A O 1
ATOM 1560 N N . GLU A 1 196 ? -34.147 -3.076 41.224 1.00 98.12 196 GLU A N 1
ATOM 1561 C CA . GLU A 1 196 ? -35.512 -3.625 41.222 1.00 98.12 196 GLU A CA 1
ATOM 1562 C C . GLU A 1 196 ? -35.849 -4.330 42.546 1.00 98.12 196 GLU A C 1
ATOM 1564 O O . GLU A 1 196 ? -36.904 -4.073 43.117 1.00 98.12 196 GLU A O 1
ATOM 1569 N N . LEU A 1 197 ? -34.934 -5.148 43.081 1.00 98.31 197 LEU A N 1
ATOM 1570 C CA . LEU A 1 197 ? -35.135 -5.834 44.364 1.00 98.31 197 LEU A CA 1
ATOM 1571 C C . LEU A 1 197 ? -35.199 -4.862 45.552 1.00 98.31 197 LEU A C 1
ATOM 1573 O O . LEU A 1 197 ? -36.050 -5.008 46.425 1.00 98.31 197 LEU A O 1
ATOM 1577 N N . SER A 1 198 ? -34.308 -3.867 45.601 1.00 97.88 198 SER A N 1
ATOM 1578 C CA . SER A 1 198 ? -34.321 -2.867 46.676 1.00 97.88 198 SER A CA 1
ATOM 1579 C C . SER A 1 198 ? -35.523 -1.924 46.589 1.00 97.88 198 SER A C 1
ATOM 1581 O O . SER A 1 198 ? -36.013 -1.468 47.621 1.00 97.88 198 SER A O 1
ATOM 1583 N N . ASP A 1 199 ? -36.002 -1.619 45.381 1.00 97.81 199 ASP A N 1
ATOM 1584 C CA . ASP A 1 199 ? -37.221 -0.833 45.183 1.00 97.81 199 ASP A CA 1
ATOM 1585 C C . ASP A 1 199 ? -38.460 -1.619 45.632 1.00 97.81 199 ASP A C 1
ATOM 1587 O O . ASP A 1 199 ? -39.306 -1.074 46.335 1.00 97.81 199 ASP A O 1
ATOM 1591 N N . GLU A 1 200 ? -38.529 -2.918 45.329 1.00 98.06 200 GLU A N 1
ATOM 1592 C CA . GLU A 1 200 ? -39.588 -3.803 45.827 1.00 98.06 200 GLU A CA 1
ATOM 1593 C C . GLU A 1 200 ? -39.592 -3.872 47.366 1.00 98.06 200 GLU A C 1
ATOM 1595 O O . GLU A 1 200 ? -40.636 -3.679 47.994 1.00 98.06 200 GLU A O 1
ATOM 1600 N N . GLU A 1 201 ? -38.422 -4.042 47.993 1.00 96.88 201 GLU A N 1
ATOM 1601 C CA . GLU A 1 201 ? -38.276 -4.023 49.456 1.00 96.88 201 GLU A CA 1
ATOM 1602 C C . GLU A 1 201 ? -38.735 -2.686 50.066 1.00 96.88 201 GLU A C 1
ATOM 1604 O O . GLU A 1 201 ? -39.443 -2.665 5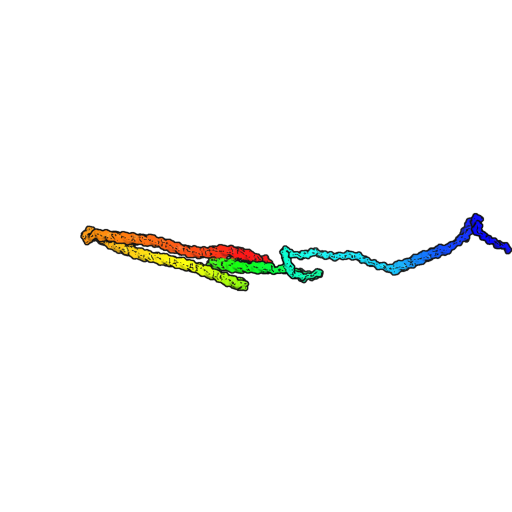1.080 1.00 96.88 201 GLU A O 1
ATOM 1609 N N . LEU A 1 202 ? -38.391 -1.562 49.428 1.00 96.75 202 LEU A N 1
ATOM 1610 C CA . LEU A 1 202 ? -38.846 -0.231 49.826 1.00 96.75 202 LEU A CA 1
ATOM 1611 C C . LEU A 1 202 ? -40.374 -0.096 49.729 1.00 96.75 202 LEU A C 1
ATOM 1613 O O . LEU A 1 202 ? -41.003 0.409 50.664 1.00 96.75 202 LEU A O 1
ATOM 1617 N N . GLN A 1 203 ? -40.973 -0.549 48.624 1.00 96.69 203 GLN A N 1
ATOM 1618 C CA . GLN A 1 203 ? -42.420 -0.486 48.399 1.00 96.69 203 GLN A CA 1
ATOM 1619 C C . GLN A 1 203 ? -43.201 -1.348 49.398 1.00 96.69 203 GLN A C 1
ATOM 1621 O O . GLN A 1 203 ? -44.268 -0.937 49.854 1.00 96.69 203 GLN A O 1
ATOM 1626 N N . MET A 1 204 ? -42.659 -2.506 49.787 1.00 95.12 204 MET A N 1
ATOM 1627 C CA . MET A 1 204 ? -43.246 -3.361 50.823 1.00 95.12 204 MET A CA 1
ATOM 1628 C C . MET A 1 204 ? -43.091 -2.772 52.231 1.00 95.12 204 MET A C 1
ATOM 1630 O O . MET A 1 204 ? -43.991 -2.911 53.058 1.00 95.12 204 MET A O 1
ATOM 1634 N N . SER A 1 205 ? -41.969 -2.106 52.511 1.00 94.19 205 SER A N 1
ATOM 1635 C CA . SER A 1 205 ? -41.647 -1.581 53.845 1.00 94.19 205 SER A CA 1
ATOM 1636 C C . SER A 1 205 ? -42.363 -0.268 54.171 1.00 94.19 205 SER A C 1
ATOM 1638 O O . SER A 1 205 ? -42.701 -0.026 55.329 1.00 94.19 205 SER A O 1
ATOM 1640 N N . ALA A 1 206 ? -42.640 0.570 53.166 1.00 93.00 206 ALA A N 1
ATOM 1641 C CA . ALA A 1 206 ? -43.346 1.842 53.336 1.00 93.00 206 ALA A CA 1
ATOM 1642 C C . ALA A 1 206 ? -44.687 1.725 54.102 1.00 93.00 206 ALA A C 1
ATOM 1644 O O . ALA A 1 206 ? -44.816 2.374 55.142 1.00 93.00 206 ALA A O 1
ATOM 1645 N N . PRO A 1 207 ? -45.649 0.863 53.706 1.00 95.44 207 PRO A N 1
ATOM 1646 C CA . PRO A 1 207 ? -46.914 0.730 54.434 1.00 95.44 207 PRO A CA 1
ATOM 1647 C C . PRO A 1 207 ? -46.752 0.123 55.838 1.00 95.44 207 PRO A C 1
ATOM 1649 O O . PRO A 1 207 ? -47.586 0.362 56.709 1.00 95.44 207 PRO A O 1
ATOM 1652 N N . LEU A 1 208 ? -45.691 -0.656 56.091 1.00 93.94 208 LEU A N 1
ATOM 1653 C CA . LEU A 1 208 ? -45.415 -1.227 57.417 1.00 93.94 208 LEU A CA 1
ATOM 1654 C C . LEU A 1 208 ? -44.933 -0.164 58.411 1.00 93.94 208 LEU A C 1
ATOM 1656 O O . LEU A 1 208 ? -45.245 -0.250 59.600 1.00 93.94 208 LEU A O 1
ATOM 1660 N N . VAL A 1 209 ? -44.197 0.840 57.928 1.00 93.69 209 VAL A N 1
ATOM 1661 C CA . VAL A 1 209 ? -43.830 2.024 58.718 1.00 93.69 209 VAL A CA 1
ATOM 1662 C C . VAL A 1 209 ? -45.058 2.893 58.981 1.00 93.69 209 VAL A C 1
ATOM 1664 O O . VAL A 1 209 ? -45.266 3.283 60.127 1.00 93.69 209 VAL A O 1
ATOM 1667 N N . ASP A 1 210 ? -45.920 3.106 57.980 1.00 91.25 210 ASP A N 1
ATOM 1668 C CA . ASP A 1 210 ? -47.178 3.856 58.149 1.00 91.25 210 ASP A CA 1
ATOM 1669 C C . ASP A 1 210 ? -48.119 3.192 59.174 1.00 91.25 210 ASP A C 1
ATOM 1671 O O . ASP A 1 210 ? -48.817 3.868 59.930 1.00 91.25 210 ASP A O 1
ATOM 1675 N N . ALA A 1 211 ? -48.104 1.857 59.245 1.00 93.00 211 ALA A N 1
ATOM 1676 C CA . ALA A 1 211 ? -48.824 1.075 60.248 1.00 93.00 211 ALA A CA 1
ATOM 1677 C C . ALA A 1 211 ? -48.139 1.046 61.636 1.00 93.00 211 ALA A C 1
ATOM 1679 O O . ALA A 1 211 ? -48.667 0.427 62.562 1.00 93.00 211 ALA A O 1
ATOM 1680 N N . GLY A 1 212 ? -46.970 1.678 61.797 1.00 90.12 212 GLY A N 1
ATOM 1681 C CA . GLY A 1 212 ? -46.208 1.745 63.051 1.00 90.12 212 GLY A CA 1
ATOM 1682 C C . GLY A 1 212 ? -45.453 0.463 63.427 1.00 90.12 212 GLY A C 1
ATOM 1683 O O . GLY A 1 212 ? -44.985 0.337 64.558 1.00 90.12 212 GLY A O 1
ATOM 1684 N N . VAL A 1 213 ? -45.335 -0.500 62.507 1.00 93.00 213 VAL A N 1
ATOM 1685 C CA . VAL A 1 213 ? -44.721 -1.823 62.742 1.00 93.00 213 VAL A CA 1
ATOM 1686 C C . VAL A 1 213 ? -43.206 -1.808 62.474 1.00 93.00 213 VAL A C 1
ATOM 1688 O O . VAL A 1 213 ? -42.483 -2.697 62.920 1.00 93.00 213 VAL A O 1
ATOM 1691 N N . MET A 1 214 ? -42.702 -0.783 61.782 1.00 91.19 214 MET A N 1
ATOM 1692 C CA . MET A 1 214 ? -41.289 -0.621 61.421 1.00 91.19 214 MET A CA 1
ATOM 1693 C C . MET A 1 214 ? -40.806 0.822 61.670 1.00 91.19 214 MET A C 1
ATOM 1695 O O . MET A 1 214 ? -41.601 1.755 61.730 1.00 91.19 214 MET A O 1
ATOM 1699 N N . SER A 1 215 ? -39.492 1.014 61.837 1.00 95.31 215 SER A N 1
ATOM 1700 C CA . SER A 1 215 ? -38.874 2.326 62.091 1.00 95.31 215 SER A CA 1
ATOM 1701 C C . SER A 1 215 ? -38.767 3.198 60.831 1.00 95.31 215 SER A C 1
ATOM 1703 O O . SER A 1 215 ? -38.291 2.738 59.795 1.00 95.31 215 SER A O 1
ATOM 1705 N N . GLU A 1 216 ? -39.068 4.497 60.949 1.00 92.81 216 GLU A N 1
ATOM 1706 C CA . GLU A 1 216 ? -38.829 5.495 59.888 1.00 92.81 216 GLU A CA 1
ATOM 1707 C C . GLU A 1 216 ? -37.354 5.592 59.455 1.00 92.81 216 GLU A C 1
ATOM 1709 O O . GLU A 1 216 ? -37.058 5.909 58.301 1.00 92.81 216 GLU A O 1
ATOM 1714 N N . VAL A 1 217 ? -36.410 5.299 60.357 1.00 95.06 217 VAL A N 1
ATOM 1715 C CA . VAL A 1 217 ? -34.972 5.313 60.042 1.00 95.06 217 VAL A CA 1
ATOM 1716 C C . VAL A 1 217 ? -34.631 4.234 59.013 1.00 95.06 217 VAL A C 1
ATOM 1718 O O . VAL A 1 217 ? -33.813 4.477 58.123 1.00 95.06 217 VAL A O 1
ATOM 1721 N N . GLU A 1 218 ? -35.289 3.075 59.094 1.00 93.00 218 GLU A N 1
ATOM 1722 C CA . GLU A 1 218 ? -35.097 1.981 58.139 1.00 93.00 218 GLU A CA 1
ATOM 1723 C C . GLU A 1 218 ? -35.655 2.353 56.762 1.00 93.00 218 GLU A C 1
ATOM 1725 O O . GLU A 1 218 ? -34.980 2.176 55.748 1.00 93.00 218 GLU A O 1
ATOM 1730 N N . LEU A 1 219 ? -36.823 3.005 56.717 1.00 95.12 219 LEU A N 1
ATOM 1731 C CA . LEU A 1 219 ? -37.384 3.529 55.470 1.00 95.12 219 LEU A CA 1
ATOM 1732 C C . LEU A 1 219 ? -36.454 4.547 54.798 1.00 95.12 219 LEU A C 1
ATOM 1734 O O . LEU A 1 219 ? -36.254 4.505 53.584 1.00 95.12 219 LEU A O 1
ATOM 1738 N N . LEU A 1 220 ? -35.867 5.466 55.571 1.00 96.31 220 LEU A N 1
ATOM 1739 C CA . LEU A 1 220 ? -34.903 6.438 55.046 1.00 96.31 220 LEU A CA 1
ATOM 1740 C C . LEU A 1 220 ? -33.620 5.771 54.536 1.00 96.31 220 LEU A C 1
ATOM 1742 O O . LEU A 1 220 ? -33.052 6.221 53.538 1.00 96.31 220 LEU A O 1
ATOM 1746 N N . ARG A 1 221 ? -33.166 4.702 55.197 1.00 96.69 221 ARG A N 1
ATOM 1747 C CA . ARG A 1 221 ? -32.017 3.905 54.760 1.00 96.69 221 ARG A CA 1
ATOM 1748 C C . ARG A 1 221 ? -32.310 3.201 53.430 1.00 96.69 221 ARG A C 1
ATOM 1750 O O . ARG A 1 221 ? -31.515 3.363 52.508 1.00 96.69 221 ARG A O 1
ATOM 1757 N N . LEU A 1 222 ? -33.457 2.530 53.299 1.00 96.69 222 LEU A N 1
ATOM 1758 C CA . LEU A 1 222 ? -33.893 1.887 52.051 1.00 96.69 222 LEU A CA 1
ATOM 1759 C C . LEU A 1 222 ? -34.028 2.895 50.904 1.00 96.69 222 LEU A C 1
ATOM 1761 O O . LEU A 1 222 ? -33.482 2.675 49.825 1.00 96.69 222 LEU A O 1
ATOM 1765 N N . LYS A 1 223 ? -34.658 4.055 51.148 1.00 97.19 223 LYS A N 1
ATOM 1766 C CA . LYS A 1 223 ? -34.746 5.144 50.155 1.00 97.19 223 LYS A CA 1
ATOM 1767 C C . LYS A 1 223 ? -33.371 5.592 49.663 1.00 97.19 223 LYS A C 1
ATOM 1769 O O . LYS A 1 223 ? -33.194 5.804 48.466 1.00 97.19 223 LYS A O 1
ATOM 1774 N N . ARG A 1 224 ? -32.395 5.732 50.570 1.00 98.25 224 ARG A N 1
ATOM 1775 C CA . ARG A 1 224 ? -31.015 6.074 50.199 1.00 98.25 224 ARG A CA 1
ATOM 1776 C C . ARG A 1 224 ? -30.396 4.980 49.330 1.00 98.25 224 ARG A C 1
ATOM 1778 O O . ARG A 1 224 ? -29.874 5.302 48.274 1.00 98.25 224 ARG A O 1
ATOM 1785 N N . THR A 1 225 ? -30.523 3.712 49.722 1.00 98.12 225 THR A N 1
ATOM 1786 C CA . THR A 1 225 ? -29.999 2.573 48.952 1.00 98.12 225 THR A CA 1
ATOM 1787 C C . THR A 1 225 ? -30.588 2.503 47.541 1.00 98.12 225 THR A C 1
ATOM 1789 O O . THR A 1 225 ? -29.833 2.379 46.580 1.00 98.12 225 THR A O 1
ATOM 1792 N N . VAL A 1 226 ? -31.909 2.644 47.394 1.00 98.31 226 VAL A N 1
ATOM 1793 C CA . VAL A 1 226 ? -32.581 2.675 46.083 1.00 98.31 226 VAL A CA 1
ATOM 1794 C C . VAL A 1 226 ? -32.068 3.836 45.232 1.00 98.31 226 VAL A C 1
ATOM 1796 O O . VAL A 1 226 ? -31.744 3.648 44.059 1.00 98.31 226 VAL A O 1
ATOM 1799 N N . ASN A 1 227 ? -31.943 5.028 45.819 1.00 98.19 227 ASN A N 1
ATOM 1800 C CA . ASN A 1 227 ? -31.434 6.203 45.118 1.00 98.19 227 ASN A CA 1
ATOM 1801 C C . ASN A 1 227 ? -29.963 6.045 44.686 1.00 98.19 227 ASN A C 1
ATOM 1803 O O . ASN A 1 227 ? -29.615 6.420 43.567 1.00 98.19 227 ASN A O 1
ATOM 1807 N N . ASP A 1 228 ? -29.114 5.468 45.538 1.00 98.38 228 ASP A N 1
ATOM 1808 C CA . ASP A 1 228 ? -27.702 5.219 45.233 1.00 98.38 228 ASP A CA 1
ATOM 1809 C C . ASP A 1 228 ? -27.563 4.201 44.085 1.00 98.38 228 ASP A C 1
ATOM 1811 O O . ASP A 1 228 ? -26.866 4.466 43.102 1.00 98.38 228 ASP A O 1
ATOM 1815 N N . LEU A 1 229 ? -28.305 3.084 44.140 1.00 98.25 229 LEU A N 1
ATOM 1816 C CA . LEU A 1 229 ? -28.339 2.074 43.073 1.00 98.25 229 LEU A CA 1
ATOM 1817 C C . LEU A 1 229 ? -28.876 2.639 41.754 1.00 98.25 229 LEU A C 1
ATOM 1819 O O . LEU A 1 229 ? -28.316 2.363 40.691 1.00 98.25 229 LEU A O 1
ATOM 1823 N N . TYR A 1 230 ? -29.928 3.459 41.811 1.00 98.12 230 TYR A N 1
ATOM 1824 C CA . TYR A 1 230 ? -30.458 4.153 40.641 1.00 98.12 230 TYR A CA 1
ATOM 1825 C C . TYR A 1 230 ? -29.407 5.083 40.023 1.00 98.12 230 TYR A C 1
ATOM 1827 O O . TYR A 1 230 ? -29.182 5.049 38.810 1.00 98.12 230 TYR A O 1
ATOM 1835 N N . GLY A 1 231 ? -28.716 5.871 40.852 1.00 98.31 231 GLY A N 1
ATOM 1836 C CA . GLY A 1 231 ? -27.635 6.753 40.418 1.00 98.31 231 GLY A CA 1
ATOM 1837 C C . GLY A 1 231 ? -26.499 5.993 39.727 1.00 98.31 231 GLY A C 1
ATOM 1838 O O . GLY A 1 231 ? -26.086 6.365 38.625 1.00 98.31 231 GLY A O 1
ATOM 1839 N N . GLU A 1 232 ? -26.035 4.891 40.322 1.00 98.12 232 GLU A N 1
ATOM 1840 C CA . GLU A 1 232 ? -25.012 4.025 39.725 1.00 98.12 232 GLU A CA 1
ATOM 1841 C C . GLU A 1 232 ? -25.474 3.390 38.407 1.00 98.12 232 GLU A C 1
ATOM 1843 O O . GLU A 1 232 ? -24.721 3.367 37.426 1.00 98.12 232 GLU A O 1
ATOM 1848 N N . MET A 1 233 ? -26.715 2.898 38.361 1.00 98.12 233 MET A N 1
ATOM 1849 C CA . MET A 1 233 ? -27.313 2.293 37.172 1.00 98.12 233 MET A CA 1
ATOM 1850 C C . MET A 1 233 ? -27.374 3.294 36.017 1.00 98.12 233 MET A C 1
ATOM 1852 O O . MET A 1 233 ? -26.960 2.973 34.901 1.00 98.12 233 MET A O 1
ATOM 1856 N N . VAL A 1 234 ? -27.857 4.512 36.270 1.00 98.00 234 VAL A N 1
ATOM 1857 C CA . VAL A 1 234 ? -27.947 5.569 35.254 1.00 98.00 234 VAL A CA 1
ATOM 1858 C C . VAL A 1 234 ? -26.553 5.986 34.787 1.00 98.00 234 VAL A C 1
ATOM 1860 O O . VAL A 1 234 ? -26.316 6.099 33.581 1.00 98.00 234 VAL A O 1
ATOM 1863 N N . ALA A 1 235 ? -25.596 6.150 35.704 1.00 97.38 235 ALA A N 1
ATOM 1864 C CA . ALA A 1 235 ? -24.217 6.480 35.350 1.00 97.38 235 ALA A CA 1
ATOM 1865 C C . ALA A 1 235 ? -23.580 5.404 34.450 1.00 97.38 235 ALA A C 1
ATOM 1867 O O . ALA A 1 235 ? -22.942 5.724 33.442 1.00 97.38 235 ALA A O 1
ATOM 1868 N N . ASN A 1 236 ? -23.790 4.122 34.765 1.00 97.75 236 ASN A N 1
ATOM 1869 C CA . ASN A 1 236 ? -23.306 3.016 33.943 1.00 97.75 236 ASN A CA 1
ATOM 1870 C C . ASN A 1 236 ? -24.016 2.957 32.576 1.00 97.75 236 ASN A C 1
ATOM 1872 O O . ASN A 1 236 ? -23.360 2.756 31.550 1.00 97.75 236 ASN A O 1
ATOM 1876 N N . GLN A 1 237 ? -25.325 3.214 32.537 1.00 96.69 237 GLN A N 1
ATOM 1877 C CA . GLN A 1 237 ? -26.108 3.271 31.304 1.00 96.69 237 GLN A CA 1
ATOM 1878 C C . GLN A 1 237 ? -25.610 4.366 30.355 1.00 96.69 237 GLN A C 1
ATOM 1880 O O . GLN A 1 237 ? -25.492 4.124 29.154 1.00 96.69 237 GLN A O 1
ATOM 1885 N N . LEU A 1 238 ? -25.267 5.547 30.877 1.00 96.94 238 LEU A N 1
ATOM 1886 C CA . LEU A 1 238 ? -24.727 6.658 30.085 1.00 96.94 238 LEU A CA 1
ATOM 1887 C C . LEU A 1 238 ? -23.309 6.383 29.554 1.00 96.94 238 LEU A C 1
ATOM 1889 O O . LEU A 1 238 ? -22.919 6.922 28.516 1.00 96.94 238 LEU A O 1
ATOM 1893 N N . ALA A 1 239 ? -22.542 5.505 30.207 1.00 96.25 239 ALA A N 1
ATOM 1894 C CA . ALA A 1 239 ? -21.216 5.108 29.737 1.00 96.25 239 ALA A CA 1
ATOM 1895 C C . ALA A 1 239 ? -21.262 4.168 28.513 1.00 96.25 239 ALA A C 1
ATOM 1897 O O . ALA A 1 239 ? -20.356 4.206 27.675 1.00 96.25 239 ALA A O 1
ATOM 1898 N N . ILE A 1 240 ? -22.315 3.352 28.374 1.00 97.69 240 ILE A N 1
ATOM 1899 C CA . ILE A 1 240 ? -22.456 2.358 27.294 1.00 97.69 240 ILE A CA 1
ATOM 1900 C C . ILE A 1 240 ? -22.436 3.003 25.890 1.00 97.69 240 ILE A C 1
ATOM 1902 O O . ILE A 1 240 ? -21.646 2.553 25.052 1.00 97.69 240 ILE A O 1
ATOM 1906 N N . PRO A 1 241 ? -23.227 4.056 25.587 1.00 98.06 241 PRO A N 1
ATOM 1907 C CA . PRO A 1 241 ? -23.167 4.746 24.297 1.00 98.06 241 PRO A CA 1
ATOM 1908 C C . PRO A 1 241 ? -21.777 5.290 23.963 1.00 98.06 241 PRO A C 1
ATOM 1910 O O . PRO A 1 241 ? -21.343 5.189 22.818 1.00 98.06 241 PRO A O 1
ATOM 1913 N N . ARG A 1 242 ? -21.045 5.807 24.958 1.00 96.69 242 ARG A N 1
ATOM 1914 C CA . ARG A 1 242 ? -19.686 6.332 24.763 1.00 96.69 242 ARG A CA 1
ATOM 1915 C C . ARG A 1 242 ? -18.724 5.241 24.282 1.00 96.69 242 ARG A C 1
ATOM 1917 O O . ARG A 1 242 ? -17.965 5.469 23.344 1.00 96.69 242 ARG A O 1
ATOM 1924 N N . ILE A 1 243 ? -18.794 4.047 24.873 1.00 97.25 243 ILE A N 1
ATOM 1925 C CA . ILE A 1 243 ? -17.972 2.895 24.463 1.00 97.25 243 ILE A CA 1
ATOM 1926 C C . ILE A 1 243 ? -18.387 2.394 23.076 1.00 97.25 243 ILE A C 1
ATOM 1928 O O . ILE A 1 243 ? -17.526 2.089 22.255 1.00 97.25 243 ILE A O 1
ATOM 1932 N N . ARG A 1 244 ? -19.692 2.366 22.768 1.00 97.94 244 ARG A N 1
ATOM 1933 C CA . ARG A 1 244 ? -20.178 2.010 21.422 1.00 97.94 244 ARG A CA 1
ATOM 1934 C C . ARG A 1 244 ? -19.645 2.960 20.349 1.00 97.94 244 ARG A C 1
ATOM 1936 O O . ARG A 1 244 ? -19.230 2.494 19.290 1.00 97.94 244 ARG A O 1
ATOM 1943 N N . SER A 1 245 ? -19.624 4.265 20.620 1.00 98.38 245 SER A N 1
ATOM 1944 C CA . SER A 1 245 ? -19.037 5.254 19.709 1.00 98.38 245 SER A CA 1
ATOM 1945 C C . SER A 1 245 ? -17.536 5.036 19.526 1.00 98.38 245 SER A C 1
ATOM 1947 O O . SER A 1 245 ? -17.072 5.015 18.391 1.00 98.38 245 SER A O 1
ATOM 1949 N N . ALA A 1 246 ? -16.794 4.778 20.608 1.00 97.06 246 ALA A N 1
ATOM 1950 C CA . ALA A 1 246 ? -15.366 4.465 20.526 1.00 97.06 246 ALA A CA 1
ATOM 1951 C C . ALA A 1 246 ? -15.092 3.176 19.726 1.00 97.06 246 ALA A C 1
ATOM 1953 O O . ALA A 1 246 ? -14.166 3.125 18.922 1.00 97.06 246 ALA A O 1
ATOM 1954 N N . LEU A 1 247 ? -15.918 2.138 19.887 1.00 97.88 247 LEU A N 1
ATOM 1955 C CA . LEU A 1 247 ? -15.827 0.915 19.086 1.00 97.88 247 LEU A CA 1
ATOM 1956 C C . LEU A 1 247 ? -16.083 1.195 17.596 1.00 97.88 247 LEU A C 1
ATOM 1958 O O . LEU A 1 247 ? -15.360 0.688 16.739 1.00 97.88 247 LEU A O 1
ATOM 1962 N N . LYS A 1 248 ? -17.100 2.009 17.281 1.00 98.25 248 LYS A N 1
ATOM 1963 C CA . LYS A 1 248 ? -17.392 2.427 15.903 1.00 98.25 248 LYS A CA 1
ATOM 1964 C C . LYS A 1 248 ? -16.216 3.195 15.296 1.00 98.25 248 LYS A C 1
ATOM 1966 O O . LYS A 1 248 ? -15.853 2.922 14.158 1.00 98.25 248 LYS A O 1
ATOM 1971 N N . GLU A 1 249 ? -15.603 4.093 16.060 1.00 98.19 249 GLU A N 1
ATOM 1972 C CA . GLU A 1 249 ? -14.418 4.842 15.636 1.00 98.19 249 GLU A CA 1
ATOM 1973 C C . GLU A 1 249 ? -13.249 3.904 15.295 1.00 98.19 249 GLU A C 1
ATOM 1975 O O . GLU A 1 249 ? -12.625 4.055 14.249 1.00 98.19 249 GLU A O 1
ATOM 1980 N N . VAL A 1 250 ? -12.974 2.889 16.125 1.00 98.06 250 VAL A N 1
ATOM 1981 C CA . VAL A 1 250 ? -11.908 1.910 15.839 1.00 98.06 250 VAL A CA 1
ATOM 1982 C C . VAL A 1 250 ? -12.203 1.117 14.562 1.00 98.06 250 VAL A C 1
ATOM 1984 O O . VAL A 1 250 ? -11.309 0.944 13.735 1.00 98.06 250 VAL A O 1
ATOM 1987 N N . LYS A 1 251 ? -13.454 0.684 14.354 1.00 97.25 251 LYS A N 1
ATOM 1988 C CA . LYS A 1 251 ? -13.865 0.007 13.111 1.00 97.25 251 LYS A CA 1
ATOM 1989 C C . LYS A 1 251 ? -13.647 0.889 11.883 1.00 97.25 251 LYS A C 1
ATOM 1991 O O . LYS A 1 251 ? -13.070 0.433 10.900 1.00 97.25 251 LYS A O 1
ATOM 1996 N N . GLN A 1 252 ? -14.032 2.161 11.970 1.00 98.38 252 GLN A N 1
ATOM 1997 C CA . GLN A 1 252 ? -13.811 3.132 10.900 1.00 98.38 252 GLN A CA 1
ATOM 1998 C C . GLN A 1 252 ? -12.321 3.349 10.622 1.00 98.38 252 GLN A C 1
ATOM 2000 O O . GLN A 1 252 ? -11.934 3.402 9.462 1.00 98.38 252 GLN A O 1
ATOM 2005 N N . LYS A 1 253 ? -11.464 3.383 11.651 1.00 98.12 253 LYS A N 1
ATOM 2006 C CA . LYS A 1 253 ? -10.004 3.474 11.466 1.00 98.12 253 LYS A CA 1
ATOM 2007 C C . LYS A 1 253 ? -9.423 2.274 10.715 1.00 98.12 253 LYS A C 1
ATOM 2009 O O . LYS A 1 253 ? -8.489 2.451 9.939 1.00 98.12 253 LYS A O 1
ATOM 2014 N N . ILE A 1 254 ? -9.954 1.063 10.920 1.00 97.56 254 ILE A N 1
ATOM 2015 C CA . ILE A 1 254 ? -9.532 -0.129 10.160 1.00 97.56 254 ILE A CA 1
ATOM 2016 C C . ILE A 1 254 ? -9.869 0.044 8.677 1.00 97.56 254 ILE A C 1
ATOM 2018 O O . ILE A 1 254 ? -9.003 -0.156 7.824 1.00 97.56 254 ILE A O 1
ATOM 2022 N N . GLU A 1 255 ? -11.112 0.421 8.374 1.00 97.31 255 GLU A N 1
ATOM 2023 C CA . GLU A 1 255 ? -11.566 0.656 7.000 1.00 97.31 255 GLU A CA 1
ATOM 2024 C C . GLU A 1 255 ? -10.774 1.785 6.337 1.00 97.31 255 GLU A C 1
ATOM 2026 O O . GLU A 1 255 ? -10.272 1.617 5.226 1.00 97.31 255 GLU A O 1
ATOM 2031 N N . GLU A 1 256 ? -10.586 2.901 7.042 1.00 97.75 256 GLU A N 1
ATOM 2032 C CA . GLU A 1 256 ? -9.813 4.047 6.574 1.00 97.75 256 GLU A CA 1
ATOM 2033 C C . GLU A 1 256 ? -8.371 3.655 6.241 1.00 97.75 256 GLU A C 1
ATOM 2035 O O . GLU A 1 256 ? -7.860 4.047 5.195 1.00 97.75 256 GLU A O 1
ATOM 2040 N N . TYR A 1 257 ? -7.717 2.852 7.084 1.00 97.56 257 TYR A N 1
ATOM 2041 C CA . TYR A 1 257 ? -6.341 2.419 6.840 1.00 97.56 257 TYR A CA 1
ATOM 2042 C C . TYR A 1 257 ? -6.226 1.551 5.578 1.00 97.56 257 TYR A C 1
ATOM 2044 O O . TYR A 1 257 ? -5.302 1.726 4.783 1.00 97.56 257 TYR A O 1
ATOM 2052 N N . ILE A 1 258 ? -7.190 0.650 5.353 1.00 97.12 258 ILE A N 1
ATOM 2053 C CA . ILE A 1 258 ? -7.253 -0.178 4.138 1.00 97.12 258 ILE A CA 1
ATOM 2054 C C . ILE A 1 258 ? -7.498 0.693 2.903 1.00 97.12 258 ILE A C 1
ATOM 2056 O O . ILE A 1 258 ? -6.821 0.524 1.888 1.00 97.12 258 ILE A O 1
ATOM 2060 N N . ILE A 1 259 ? -8.456 1.619 2.982 1.00 97.75 259 ILE A N 1
ATOM 2061 C CA . ILE A 1 259 ? -8.784 2.530 1.882 1.00 97.75 259 ILE A CA 1
ATOM 2062 C C . ILE A 1 259 ? -7.576 3.399 1.550 1.00 97.75 259 ILE A C 1
ATOM 2064 O O . ILE A 1 259 ? -7.207 3.489 0.386 1.00 97.75 259 ILE A O 1
ATOM 2068 N N . ARG A 1 260 ? -6.917 3.981 2.554 1.00 97.88 260 ARG A N 1
ATOM 2069 C CA . ARG A 1 260 ? -5.721 4.806 2.366 1.00 97.88 260 ARG A CA 1
ATOM 2070 C C . ARG A 1 260 ? -4.610 4.028 1.668 1.00 97.88 260 ARG A C 1
ATOM 2072 O O .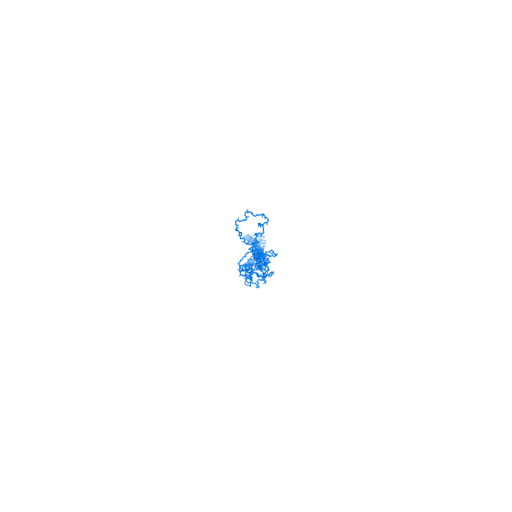 ARG A 1 260 ? -4.104 4.499 0.660 1.00 97.88 260 ARG A O 1
ATOM 2079 N N . PHE A 1 261 ? -4.313 2.808 2.122 1.00 98.00 261 PHE A N 1
ATOM 2080 C CA . PHE A 1 261 ? -3.323 1.944 1.471 1.00 98.00 261 PHE A CA 1
ATOM 2081 C C . PHE A 1 261 ? -3.634 1.718 -0.018 1.00 98.00 261 PHE A C 1
ATOM 2083 O O . PHE A 1 261 ? -2.746 1.830 -0.863 1.00 98.00 261 PHE A O 1
ATOM 2090 N N . LYS A 1 262 ? -4.901 1.436 -0.352 1.00 97.75 262 LYS A N 1
ATOM 2091 C CA . LYS A 1 262 ? -5.338 1.235 -1.742 1.00 97.75 262 LYS A CA 1
ATOM 2092 C C . LYS A 1 262 ? -5.287 2.517 -2.568 1.00 97.75 262 LYS A C 1
ATOM 2094 O O . LYS A 1 262 ? -4.843 2.473 -3.711 1.00 97.75 262 LYS A O 1
ATOM 2099 N N . THR A 1 263 ? -5.725 3.640 -2.008 1.00 98.25 263 THR A N 1
ATOM 2100 C CA . THR A 1 263 ? -5.725 4.948 -2.675 1.00 98.25 263 THR A CA 1
ATOM 2101 C C . THR A 1 263 ? -4.303 5.429 -2.947 1.00 98.25 263 THR A C 1
ATOM 2103 O O . THR A 1 263 ? -4.019 5.865 -4.060 1.00 98.25 263 THR A O 1
ATOM 2106 N N . ASP A 1 264 ? -3.391 5.278 -1.986 1.00 97.94 264 ASP A N 1
ATOM 2107 C CA . ASP A 1 264 ? -1.977 5.619 -2.159 1.00 97.94 264 ASP A CA 1
ATOM 2108 C C . ASP A 1 264 ? -1.344 4.758 -3.263 1.00 97.94 264 ASP A C 1
ATOM 2110 O O . ASP A 1 264 ? -0.637 5.270 -4.135 1.00 97.94 264 ASP A O 1
ATOM 2114 N N . ALA A 1 265 ? -1.644 3.453 -3.278 1.00 98.19 265 ALA A N 1
ATOM 2115 C CA . ALA A 1 265 ? -1.201 2.554 -4.340 1.00 98.19 265 ALA A CA 1
ATOM 2116 C C . ALA A 1 265 ? -1.797 2.928 -5.708 1.00 98.19 265 ALA A C 1
ATOM 2118 O O . ALA A 1 265 ? -1.076 2.917 -6.702 1.00 98.19 265 ALA A O 1
ATOM 2119 N N . ALA A 1 266 ? -3.080 3.298 -5.770 1.00 98.25 266 ALA A N 1
ATOM 2120 C CA . ALA A 1 266 ? -3.756 3.707 -7.001 1.00 98.25 266 ALA A CA 1
ATOM 2121 C C . ALA A 1 266 ? -3.197 5.021 -7.570 1.00 98.25 266 ALA A C 1
ATOM 2123 O O . ALA A 1 266 ? -2.992 5.127 -8.780 1.00 98.25 266 ALA A O 1
ATOM 2124 N N . GLY A 1 267 ? -2.907 6.001 -6.708 1.00 98.38 267 GLY A N 1
ATOM 2125 C CA . GLY A 1 267 ? -2.282 7.262 -7.107 1.00 98.38 267 GLY A CA 1
ATOM 2126 C C . GLY A 1 267 ? -0.896 7.035 -7.708 1.00 98.38 267 GLY A C 1
ATOM 2127 O O . GLY A 1 267 ? -0.637 7.438 -8.840 1.00 98.38 267 GLY A O 1
ATOM 2128 N N . GLN A 1 268 ? -0.039 6.288 -7.002 1.00 98.12 268 GLN A N 1
ATOM 2129 C CA . GLN A 1 268 ? 1.289 5.936 -7.515 1.00 98.12 268 GLN A CA 1
ATOM 2130 C C . GLN A 1 268 ? 1.215 5.081 -8.783 1.00 98.12 268 GLN A C 1
ATOM 2132 O O . GLN A 1 268 ? 2.045 5.239 -9.675 1.00 98.12 268 GLN A O 1
ATOM 2137 N N . TYR A 1 269 ? 0.241 4.170 -8.870 1.00 98.31 269 TYR A N 1
ATOM 2138 C CA . TYR A 1 269 ? 0.020 3.358 -10.063 1.00 98.31 269 TYR A CA 1
ATOM 2139 C C . TYR A 1 269 ? -0.231 4.250 -11.278 1.00 98.31 269 TYR A C 1
ATOM 2141 O O . TYR A 1 269 ? 0.450 4.083 -12.280 1.00 98.31 269 TYR A O 1
ATOM 2149 N N . SER A 1 270 ? -1.127 5.238 -11.178 1.00 97.94 270 SER A N 1
ATOM 2150 C CA . SER A 1 270 ? -1.435 6.135 -12.298 1.00 97.94 270 SER A CA 1
ATOM 2151 C C . SER A 1 270 ? -0.210 6.907 -12.803 1.00 97.94 270 SER A C 1
ATOM 2153 O O . SER A 1 270 ? -0.062 7.096 -14.010 1.00 97.94 270 SER A O 1
ATOM 2155 N N . GLU A 1 271 ? 0.663 7.364 -11.904 1.00 97.94 271 GLU A N 1
ATOM 2156 C CA . GLU A 1 271 ? 1.893 8.076 -12.274 1.00 97.94 271 GLU A CA 1
ATOM 2157 C C . GLU A 1 271 ? 2.902 7.145 -12.958 1.00 97.94 271 GLU A C 1
ATOM 2159 O O . GLU A 1 271 ? 3.421 7.459 -14.034 1.00 97.94 271 GLU A O 1
ATOM 2164 N N . VAL A 1 272 ? 3.150 5.980 -12.351 1.00 98.19 272 VAL A N 1
ATOM 2165 C CA . VAL A 1 272 ? 4.111 4.985 -12.845 1.00 98.19 272 VAL A CA 1
ATOM 2166 C C . VAL A 1 272 ? 3.649 4.378 -14.166 1.00 98.19 272 VAL A C 1
ATOM 2168 O O . VAL A 1 272 ? 4.473 4.154 -15.045 1.00 98.19 272 VAL A O 1
ATOM 2171 N N . ASP A 1 273 ? 2.352 4.135 -14.337 1.00 97.81 273 ASP A N 1
ATOM 2172 C CA . ASP A 1 273 ? 1.785 3.565 -15.560 1.00 97.81 273 ASP A CA 1
ATOM 2173 C C . ASP A 1 273 ? 1.874 4.551 -16.735 1.00 97.81 273 ASP A C 1
ATOM 2175 O O . ASP A 1 273 ? 2.257 4.175 -17.842 1.00 97.81 273 ASP A O 1
ATOM 2179 N N . ALA A 1 274 ? 1.648 5.845 -16.482 1.00 97.69 274 ALA A N 1
ATOM 2180 C CA . ALA A 1 274 ? 1.867 6.888 -17.482 1.00 97.69 274 ALA A CA 1
ATOM 2181 C C . ALA A 1 274 ? 3.352 7.011 -17.882 1.00 97.69 274 ALA A C 1
ATOM 2183 O O . ALA A 1 274 ? 3.673 7.203 -19.058 1.00 97.69 274 ALA A O 1
ATOM 2184 N N . GLU A 1 275 ? 4.281 6.896 -16.926 1.00 97.38 275 GLU A N 1
ATOM 2185 C CA . GLU A 1 275 ? 5.723 6.876 -17.210 1.00 97.38 275 GLU A CA 1
ATOM 2186 C C . GLU A 1 275 ? 6.154 5.601 -17.950 1.00 97.38 275 GLU A C 1
ATOM 2188 O O . GLU A 1 275 ? 6.972 5.670 -18.872 1.00 97.38 275 GLU A O 1
ATOM 2193 N N . LEU A 1 276 ? 5.570 4.452 -17.599 1.00 97.25 276 LEU A N 1
ATOM 2194 C CA . LEU A 1 276 ? 5.779 3.179 -18.281 1.00 97.25 276 LEU A CA 1
ATOM 2195 C C . LEU A 1 276 ? 5.336 3.269 -19.739 1.00 97.25 276 LEU A C 1
ATOM 2197 O O . LEU A 1 276 ? 6.097 2.871 -20.617 1.00 97.25 276 LEU A O 1
ATOM 2201 N N . ALA A 1 277 ? 4.157 3.833 -20.009 1.00 96.38 277 ALA A N 1
ATOM 2202 C CA . ALA A 1 277 ? 3.654 4.021 -21.366 1.00 96.38 277 ALA A CA 1
ATOM 2203 C C . ALA A 1 277 ? 4.604 4.889 -22.209 1.00 96.38 277 ALA A C 1
ATOM 2205 O O . ALA A 1 277 ? 4.968 4.501 -23.316 1.00 96.38 277 ALA A O 1
ATOM 2206 N N . ARG A 1 278 ? 5.090 6.014 -21.663 1.00 95.12 278 ARG A N 1
ATOM 2207 C CA . ARG A 1 278 ? 6.080 6.868 -22.348 1.00 95.12 278 ARG A CA 1
ATOM 2208 C C . ARG A 1 278 ? 7.399 6.140 -22.609 1.00 95.12 278 ARG A C 1
ATOM 2210 O O . ARG A 1 278 ? 7.939 6.229 -23.706 1.00 95.12 278 ARG A O 1
ATOM 2217 N N . THR A 1 279 ? 7.914 5.415 -21.617 1.00 95.19 279 THR A N 1
ATOM 2218 C CA . THR A 1 279 ? 9.164 4.646 -21.751 1.00 95.19 279 THR A CA 1
ATOM 2219 C C . THR A 1 279 ? 9.024 3.508 -22.757 1.00 95.19 279 THR A C 1
ATOM 2221 O O . THR A 1 279 ? 9.947 3.247 -23.522 1.00 95.19 279 THR A O 1
ATOM 2224 N N . LYS A 1 280 ? 7.854 2.865 -22.801 1.00 93.44 280 LYS A N 1
ATOM 2225 C CA . LYS A 1 280 ? 7.533 1.828 -23.777 1.00 93.44 280 LYS A CA 1
ATOM 2226 C C . LYS A 1 280 ? 7.585 2.380 -25.202 1.00 93.44 280 LYS A C 1
ATOM 2228 O O . LYS A 1 280 ? 8.243 1.777 -26.041 1.00 93.44 280 LYS A O 1
ATOM 2233 N N . GLU A 1 281 ? 6.963 3.530 -25.458 1.00 91.19 281 GLU A N 1
ATOM 2234 C CA . GLU A 1 281 ? 7.059 4.188 -26.768 1.00 91.19 281 GLU A CA 1
ATOM 2235 C C . GLU A 1 281 ? 8.524 4.466 -27.137 1.00 91.19 281 GLU A C 1
ATOM 2237 O O . GLU A 1 281 ? 8.965 4.035 -28.191 1.00 91.19 281 GLU A O 1
ATOM 2242 N N . MET A 1 282 ? 9.332 5.043 -26.237 1.00 88.38 282 MET A N 1
ATOM 2243 C CA . MET A 1 282 ? 10.753 5.329 -26.519 1.00 88.38 282 MET A CA 1
ATOM 2244 C C . MET A 1 282 ? 11.596 4.097 -26.904 1.00 88.38 282 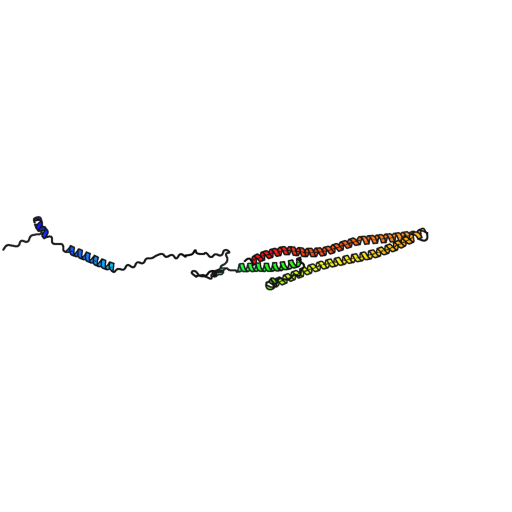MET A C 1
ATOM 2246 O O . MET A 1 282 ? 12.576 4.244 -27.629 1.00 88.38 282 MET A O 1
ATOM 2250 N N . ILE A 1 283 ? 11.254 2.902 -26.410 1.00 86.69 283 ILE A N 1
ATOM 2251 C CA . ILE A 1 283 ? 11.986 1.660 -26.714 1.00 86.69 283 ILE A CA 1
ATOM 2252 C C . ILE A 1 283 ? 11.489 1.009 -28.006 1.00 86.69 283 ILE A C 1
ATOM 2254 O O . ILE A 1 283 ? 12.303 0.506 -28.776 1.00 86.69 283 ILE A O 1
ATOM 2258 N N . PHE A 1 284 ? 10.169 0.965 -28.219 1.00 80.69 284 PHE A N 1
ATOM 2259 C CA . PHE A 1 284 ? 9.549 0.162 -29.281 1.00 80.69 284 PHE A CA 1
ATOM 2260 C C . PHE A 1 284 ? 9.096 0.972 -30.504 1.00 80.69 284 PHE A C 1
ATOM 2262 O O . PHE A 1 284 ? 8.699 0.368 -31.498 1.00 80.69 284 PHE A O 1
ATOM 2269 N N . SER A 1 285 ? 9.133 2.309 -30.455 1.00 72.38 285 SER A N 1
ATOM 2270 C CA . SER A 1 285 ? 8.818 3.181 -31.596 1.00 72.38 285 SER A CA 1
ATOM 2271 C C . SER A 1 285 ? 10.039 3.521 -32.471 1.00 72.38 285 SER A C 1
ATOM 2273 O O . SER A 1 285 ? 9.963 4.453 -33.274 1.00 72.38 285 SER A O 1
ATOM 2275 N N . LEU A 1 286 ? 11.160 2.813 -32.288 1.00 51.62 286 LEU A N 1
ATOM 2276 C CA . LEU A 1 286 ? 12.351 2.832 -33.149 1.00 51.62 286 LEU A CA 1
ATOM 2277 C C . LEU A 1 286 ? 12.314 1.641 -34.113 1.00 51.62 286 LEU A C 1
ATOM 2279 O O . LEU A 1 286 ? 12.648 1.847 -35.300 1.00 51.62 286 LEU A O 1
#

Secondary structure (DSSP, 8-state):
-----PPPGGGGGGS-HHHHTTS----HHHHHHHHHHHHHHHHHHHHHHH---------------SSPPPP---SS---EEEE---TT----TT---EEE--HHHHHHHHHHHHHHHHHHHHHHHHHHHHHTPPP---HHHHHH-HHHHHHHHHHHHHHHHHHHHHHHHHHHHHHHHHHHHHHHHHHHHHHHHHHHHHHHHHHHHHHHHHTTSS-HHHHHHHHHHHHHHHHHHHHHHHHHHHHHHHHHHHHHHHHHHHHHHHHHHHHHHHHHHHHHHHHHHHHH--

Foldseek 3Di:
DDDDDDDDPVCLVPDDPVVNVVPPPDDPVVVVVVVVVVVVCVVVVVCVVPDDDDDDDDDDDDDDDPDDDDDDDDPPDAAWDDAPDDPPDDDDPPDDGTDGDCPVVVVVLVVLVVLLLLLQLLLQLLVCQLVVHDRDGDPVCCVPPVPSSVVSNVVSVVVVVVLVVVLVVLVVVLVVLVVVLVVLVVVLVVLVVQLVVLVVVLVVVVVCVVVVNDDPVVNVVSVVSNVVSVVVNVVSVVVNVVSVVVSVVSVVVNVVSSNVSSVVSVVVSVVSVVVSVVSVCVNPVD